Protein AF-A0A6I9XYG2-F1 (afdb_monomer_lite)

Foldseek 3Di:
DAAFPQFAAEEEEEEELAQVQDPVLLVLVLVLVLVLLVNFQFALRGYFYFYWYDAPATGGLAARPPDRGSVVVNVSSVPDDRPHHHAAQLNSLQPCLVSLDVVRSHCVVVVHQAEYEYEDADEHPDQNQVSLVVCLQSRYQYAYEYEDDYDLVSSCSNRVDSVSYHYHPHSVCVNVVSVVVSVCSRPVDVPQPFQLQEEEEEAEAPQDDLPDPVNVVVLVVCLVPVLVVLVCVLVDPRDNHDDRDLFSYWYWAWDDAPPPDTPDIDPTGRRDVVNVVVSSVSNSVDHHHPDPVVVVVRVVSQPVDPRGPHYHYDYHYDDDPDDD

Sequence (324 aa):
MSFCDAKEADLVFLIDGSNSISEENFSTMKTVMKKVVDSFIIAKDKVRVGVAQYSTTFQEEFYLNKCFNNSAIKKEIDKIVQLKARTFTGTGLKFVR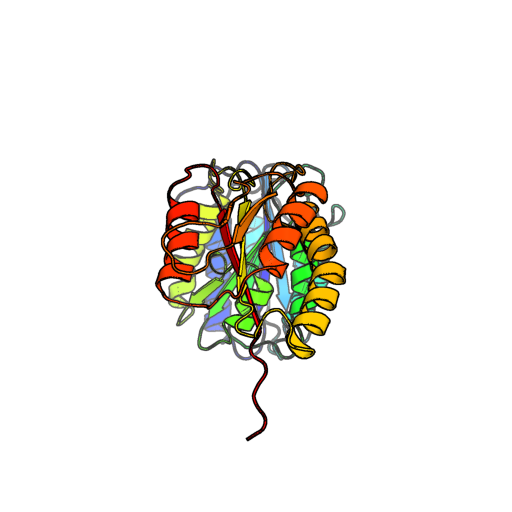SFFQPANGGRQYDRVMQYLIVITDGQSDDKVENAAIVLRENGIHIFVIGIGTLNYNELQKIAGFSNRVHELKDFQQLSHNMRKIVQEICNPGDKPYPDCEIDISIGVDISEPVRSPSAISLKQIIQAFLPRILQQMSIVNNISCTAVTPDDIRFRYQVYTGSSSTLFDSGFESYNDEIFQKFWAVQTTVETHLTVDFLLSFWDRLISEDSANVKVIILLLFYVAGMT

pLDDT: mean 86.81, std 13.58, range [36.47, 98.94]

Structure (mmCIF, N/CA/C/O backbone):
data_AF-A0A6I9XYG2-F1
#
_entry.id   AF-A0A6I9XYG2-F1
#
loop_
_atom_site.group_PDB
_atom_site.id
_atom_site.type_symbol
_atom_site.label_atom_id
_atom_site.label_alt_id
_atom_site.label_comp_id
_atom_site.label_asym_id
_atom_site.label_entity_id
_atom_site.label_seq_id
_atom_site.pdbx_PDB_ins_code
_atom_site.Cartn_x
_atom_site.Cartn_y
_atom_site.Cartn_z
_atom_site.occupancy
_atom_site.B_iso_or_equiv
_atom_site.auth_seq_id
_atom_site.auth_comp_id
_atom_site.auth_asym_id
_atom_site.auth_atom_id
_atom_site.pdbx_PDB_model_num
ATOM 1 N N . MET A 1 1 ? -11.347 18.083 11.703 1.00 53.81 1 MET A N 1
ATOM 2 C CA . MET A 1 1 ? -11.319 17.408 10.389 1.00 53.81 1 MET A CA 1
ATOM 3 C C . MET A 1 1 ? -12.503 17.932 9.601 1.00 53.81 1 MET A C 1
ATOM 5 O O . MET A 1 1 ? -13.525 18.184 10.225 1.00 53.81 1 MET A O 1
ATOM 9 N N . SER A 1 2 ? -12.349 18.198 8.304 1.00 54.19 2 SER A N 1
ATOM 10 C CA . SER A 1 2 ? -13.488 18.490 7.425 1.00 54.19 2 SER A CA 1
ATOM 11 C C . SER A 1 2 ? -14.281 17.203 7.192 1.00 54.19 2 SER A C 1
ATOM 13 O O . SER A 1 2 ? -13.689 16.125 7.168 1.00 54.19 2 SER A O 1
ATOM 15 N N . PHE A 1 3 ? -15.599 17.319 7.072 1.00 63.19 3 PHE A N 1
ATOM 16 C CA . PHE A 1 3 ? -16.508 16.193 6.868 1.00 63.19 3 PHE A CA 1
ATOM 17 C C . PHE A 1 3 ? -16.350 15.598 5.461 1.00 63.19 3 PHE A C 1
ATOM 19 O O . PHE A 1 3 ? -16.096 16.333 4.508 1.00 63.19 3 PHE A O 1
ATOM 26 N N . CYS A 1 4 ? -16.450 14.274 5.358 1.00 68.56 4 CYS A N 1
ATOM 27 C CA . CYS A 1 4 ? -16.308 13.514 4.124 1.00 68.56 4 CYS A CA 1
ATOM 28 C C . CYS A 1 4 ? -17.665 13.240 3.468 1.00 68.56 4 CYS A C 1
ATOM 30 O O . CYS A 1 4 ? -18.503 12.581 4.082 1.00 68.56 4 CYS A O 1
ATOM 32 N N . ASP A 1 5 ? -17.841 13.633 2.205 1.00 61.91 5 ASP A N 1
ATOM 33 C CA . ASP A 1 5 ? -19.053 13.326 1.426 1.00 61.91 5 ASP A CA 1
ATOM 34 C C . ASP A 1 5 ? -18.973 11.981 0.673 1.00 61.91 5 ASP A C 1
ATOM 36 O O . ASP A 1 5 ? -19.838 11.684 -0.157 1.00 61.91 5 ASP A O 1
ATOM 40 N N . ALA A 1 6 ? -17.961 11.143 0.954 1.00 61.91 6 ALA A N 1
ATOM 41 C CA . ALA A 1 6 ? -17.862 9.804 0.370 1.00 61.91 6 ALA A CA 1
ATOM 42 C C . ALA A 1 6 ? -19.168 9.035 0.600 1.00 61.91 6 ALA A C 1
ATOM 44 O O . ALA A 1 6 ? -19.557 8.757 1.738 1.00 61.91 6 ALA A O 1
ATOM 45 N N . LYS A 1 7 ? -19.847 8.690 -0.499 1.00 75.19 7 LYS A N 1
ATOM 46 C CA . LYS A 1 7 ? -21.152 8.030 -0.436 1.00 75.19 7 LYS A CA 1
ATOM 47 C C . LYS A 1 7 ? -21.025 6.620 0.127 1.00 75.19 7 LYS A C 1
ATOM 49 O O . LYS A 1 7 ? -21.834 6.259 0.974 1.00 75.19 7 LYS A O 1
ATOM 54 N N . GLU A 1 8 ? -20.019 5.861 -0.309 1.00 89.12 8 GLU A N 1
ATOM 55 C CA . GLU A 1 8 ? -19.773 4.472 0.088 1.00 89.12 8 GLU A CA 1
ATOM 56 C C . GLU A 1 8 ? -18.275 4.150 0.021 1.00 89.12 8 GLU A C 1
ATOM 58 O O . GLU A 1 8 ? -17.606 4.505 -0.946 1.00 89.12 8 GLU A O 1
ATOM 63 N N . ALA A 1 9 ? -17.751 3.465 1.038 1.00 93.38 9 ALA A N 1
ATOM 64 C CA . ALA A 1 9 ? -16.394 2.917 1.048 1.00 93.38 9 ALA A CA 1
ATOM 65 C C . ALA A 1 9 ? -16.288 1.798 2.091 1.00 93.38 9 ALA A C 1
ATOM 67 O O . ALA A 1 9 ? -16.972 1.842 3.119 1.00 93.38 9 ALA A O 1
ATOM 68 N N . ASP A 1 10 ? -15.408 0.830 1.864 1.00 96.88 10 ASP A N 1
ATOM 69 C CA . ASP A 1 10 ? -15.001 -0.138 2.882 1.00 96.88 10 ASP A CA 1
ATOM 70 C C . ASP A 1 10 ? -13.573 0.180 3.322 1.00 96.88 10 ASP A C 1
ATOM 72 O O . ASP A 1 10 ? -12.637 0.084 2.532 1.00 96.88 10 ASP A O 1
ATOM 76 N N . LEU A 1 11 ? -13.410 0.597 4.577 1.00 97.81 11 LEU A N 1
ATOM 77 C CA . LEU A 1 11 ? -12.141 1.053 5.135 1.00 97.81 11 LEU A CA 1
ATOM 78 C C . LEU A 1 11 ? -11.656 0.090 6.217 1.00 97.81 11 LEU A C 1
ATOM 80 O O . LEU A 1 11 ? -12.286 -0.050 7.263 1.00 97.81 11 LEU A O 1
ATOM 84 N N . VAL A 1 12 ? -10.508 -0.543 6.007 1.00 98.88 12 VAL A N 1
ATOM 85 C CA . VAL A 1 12 ? -9.897 -1.435 6.996 1.00 98.88 12 VAL A CA 1
ATOM 86 C C . VAL A 1 12 ? -8.592 -0.836 7.499 1.00 98.88 12 VAL A C 1
ATOM 88 O O . VAL A 1 12 ? -7.731 -0.460 6.706 1.00 98.88 12 VAL A O 1
ATOM 91 N N . PHE A 1 13 ? -8.425 -0.773 8.819 1.00 98.88 13 PHE A N 1
ATOM 92 C CA . PHE A 1 13 ? -7.127 -0.512 9.437 1.00 98.88 13 PHE A CA 1
ATOM 93 C C . PHE A 1 13 ? -6.423 -1.833 9.730 1.00 98.88 13 PHE A C 1
ATOM 95 O O . PHE A 1 13 ? -7.007 -2.718 10.354 1.00 98.88 13 PHE A O 1
ATOM 102 N N . LEU A 1 14 ? -5.163 -1.938 9.317 1.00 98.81 14 LEU A N 1
ATOM 103 C CA . LEU A 1 14 ? -4.237 -2.970 9.761 1.00 98.81 14 LEU A CA 1
ATOM 104 C C . LEU A 1 14 ? -3.136 -2.290 10.574 1.00 98.81 14 LEU A C 1
ATOM 106 O O . LEU A 1 14 ? -2.271 -1.616 10.014 1.00 98.81 14 LEU A O 1
ATOM 110 N N . ILE A 1 15 ? -3.202 -2.429 11.893 1.00 98.62 15 ILE A N 1
ATOM 111 C CA . ILE A 1 15 ? -2.288 -1.739 12.807 1.00 98.62 15 ILE A CA 1
ATOM 112 C C . ILE A 1 15 ? -1.202 -2.675 13.332 1.00 98.62 15 ILE A C 1
ATOM 114 O O . ILE A 1 15 ? -1.478 -3.811 13.720 1.00 98.62 15 ILE A O 1
ATOM 118 N N . ASP A 1 16 ? 0.028 -2.183 13.375 1.00 97.88 16 ASP A N 1
ATOM 119 C CA . ASP A 1 16 ? 1.126 -2.849 14.059 1.00 97.88 16 ASP A CA 1
ATOM 120 C C . ASP A 1 16 ? 0.901 -2.779 15.581 1.00 97.88 16 ASP A C 1
ATOM 122 O O . ASP A 1 16 ? 0.744 -1.711 16.175 1.00 97.88 16 ASP A O 1
ATOM 126 N N . GLY A 1 17 ? 0.807 -3.948 16.205 1.00 97.56 17 GLY A N 1
ATOM 127 C CA . GLY A 1 17 ? 0.660 -4.151 17.642 1.00 97.56 17 GLY A CA 1
ATOM 128 C C . GLY A 1 17 ? 1.919 -4.727 18.286 1.00 97.56 17 GLY A C 1
ATOM 129 O O . GLY A 1 17 ? 1.831 -5.281 19.381 1.00 97.56 17 GLY A O 1
ATOM 130 N N . SER A 1 18 ? 3.068 -4.667 17.612 1.00 97.06 18 SER A N 1
ATOM 131 C CA . SER A 1 18 ? 4.358 -5.161 18.097 1.00 97.06 18 SER A CA 1
ATOM 132 C C . SER A 1 18 ? 4.879 -4.393 19.319 1.00 97.06 18 SER A C 1
ATOM 134 O O . SER A 1 18 ? 4.319 -3.387 19.755 1.00 97.06 18 SER A O 1
ATOM 136 N N . ASN A 1 19 ? 5.946 -4.917 19.924 1.00 95.75 19 ASN A N 1
ATOM 137 C CA . ASN A 1 19 ? 6.563 -4.366 21.129 1.00 95.75 19 ASN A CA 1
ATOM 138 C C . ASN A 1 19 ? 7.461 -3.138 20.869 1.00 95.75 19 ASN A C 1
ATOM 140 O O . ASN A 1 19 ? 7.878 -2.501 21.833 1.00 95.75 19 ASN A O 1
ATOM 144 N N . SER A 1 20 ? 7.792 -2.806 19.613 1.00 95.12 20 SER A N 1
ATOM 145 C CA . SER A 1 20 ? 8.542 -1.578 19.283 1.00 95.12 20 SER A CA 1
ATOM 146 C C . SER A 1 20 ? 7.723 -0.315 19.559 1.00 95.12 20 SER A C 1
ATOM 148 O O . SER A 1 20 ? 8.271 0.691 20.013 1.00 95.12 20 SER A O 1
ATOM 150 N N . ILE A 1 21 ? 6.402 -0.400 19.395 1.00 96.25 21 ILE A N 1
ATOM 151 C CA . ILE A 1 21 ? 5.473 0.695 19.665 1.00 96.25 21 ILE A CA 1
ATOM 152 C C . ILE A 1 21 ? 5.226 0.798 21.176 1.00 96.25 21 ILE A C 1
ATOM 154 O O . ILE A 1 21 ? 4.753 -0.142 21.816 1.00 96.25 21 ILE A O 1
ATOM 158 N N . SER A 1 22 ? 5.489 1.966 21.767 1.00 97.00 22 SER A N 1
ATOM 159 C CA . SER A 1 22 ? 5.150 2.225 23.172 1.00 97.00 22 SER A CA 1
ATOM 160 C C . SER A 1 22 ? 3.632 2.252 23.399 1.00 97.00 22 SER A C 1
ATOM 162 O O . SER A 1 22 ? 2.860 2.579 22.498 1.00 97.00 22 SER A O 1
ATOM 164 N N . GLU A 1 23 ? 3.181 1.994 24.630 1.00 97.19 23 GLU A N 1
ATOM 165 C CA . GLU A 1 23 ? 1.749 2.076 24.973 1.00 97.19 23 GLU A CA 1
ATOM 166 C C . GLU A 1 23 ? 1.147 3.460 24.669 1.00 97.19 23 GLU A C 1
ATOM 168 O O . GLU A 1 23 ? 0.004 3.569 24.220 1.00 97.19 23 GLU A O 1
ATOM 173 N N . GLU A 1 24 ? 1.927 4.528 24.866 1.00 97.94 24 GLU A N 1
ATOM 174 C CA . GLU A 1 24 ? 1.534 5.902 24.540 1.00 97.94 24 GLU A CA 1
ATOM 175 C C . GLU A 1 24 ? 1.338 6.095 23.029 1.00 97.94 24 GLU A C 1
ATOM 177 O O . GLU A 1 24 ? 0.335 6.671 22.591 1.00 97.94 24 GLU A O 1
ATOM 182 N N . ASN A 1 25 ? 2.253 5.568 22.214 1.00 97.81 25 ASN A N 1
ATOM 183 C CA . ASN A 1 25 ? 2.155 5.631 20.758 1.00 97.81 25 ASN A CA 1
ATOM 184 C C . ASN A 1 25 ? 0.990 4.778 20.237 1.00 97.81 25 ASN A C 1
ATOM 186 O O . ASN A 1 25 ? 0.236 5.227 19.370 1.00 97.81 25 ASN A O 1
ATOM 190 N N . PHE A 1 26 ? 0.757 3.601 20.824 1.00 98.19 26 PHE A N 1
ATOM 191 C CA . PHE A 1 26 ? -0.400 2.766 20.499 1.00 98.19 26 PHE A CA 1
ATOM 192 C C . PHE A 1 26 ? -1.720 3.468 20.864 1.00 98.19 26 PHE A C 1
ATOM 194 O O . PHE A 1 26 ? -2.671 3.491 20.078 1.00 98.19 26 PHE A O 1
ATOM 201 N N . SER A 1 27 ? -1.773 4.138 22.020 1.00 98.19 27 SER A N 1
ATOM 202 C CA . SER A 1 27 ? -2.908 4.984 22.421 1.00 98.19 27 SER A CA 1
ATOM 203 C C . SER A 1 27 ? -3.118 6.175 21.473 1.00 98.19 27 SER A C 1
ATOM 205 O O . SER A 1 27 ? -4.254 6.512 21.109 1.00 98.19 27 SER A O 1
ATOM 207 N N . THR A 1 28 ? -2.029 6.780 20.990 1.00 98.00 28 THR A N 1
ATOM 208 C CA . THR A 1 28 ? -2.066 7.833 19.966 1.00 98.00 28 THR A CA 1
ATOM 209 C C . THR A 1 28 ? -2.664 7.307 18.664 1.00 98.00 28 THR A C 1
ATOM 211 O O . THR A 1 28 ? -3.567 7.935 18.108 1.00 98.00 28 THR A O 1
ATOM 214 N N . MET A 1 29 ? -2.248 6.123 18.213 1.00 97.75 29 MET A N 1
ATOM 215 C CA . MET A 1 29 ? -2.805 5.462 17.032 1.00 97.75 29 MET A CA 1
ATOM 216 C C . MET A 1 29 ? -4.307 5.188 17.182 1.00 97.75 29 MET A C 1
ATOM 218 O O . MET A 1 29 ? -5.083 5.578 16.307 1.00 97.75 29 MET A O 1
ATOM 222 N N . LYS A 1 30 ? -4.753 4.636 18.322 1.00 98.56 30 LYS A N 1
ATOM 223 C CA . LYS A 1 30 ? -6.186 4.465 18.640 1.00 98.56 30 LYS A CA 1
ATOM 224 C C . LYS A 1 30 ? -6.942 5.789 18.558 1.00 98.56 30 LYS A C 1
ATOM 226 O O . LYS A 1 30 ? -7.999 5.877 17.935 1.00 98.56 30 LYS A O 1
ATOM 231 N N . THR A 1 31 ? -6.388 6.847 19.145 1.00 98.44 31 THR A N 1
ATOM 232 C CA . THR A 1 31 ? -6.985 8.188 19.117 1.00 98.44 31 THR A CA 1
ATOM 233 C C . THR A 1 31 ? -7.110 8.727 17.694 1.00 98.44 31 THR A C 1
ATOM 235 O O . THR A 1 31 ? -8.140 9.308 17.346 1.00 98.44 31 THR A O 1
ATOM 238 N N . VAL A 1 32 ? -6.098 8.523 16.850 1.00 97.75 32 VAL A N 1
ATOM 239 C CA . VAL A 1 32 ? -6.140 8.955 15.452 1.00 97.75 32 VAL A CA 1
ATOM 240 C C . VAL A 1 32 ? -7.144 8.136 14.636 1.00 97.75 32 VAL A C 1
ATOM 242 O O . VAL A 1 32 ? -7.920 8.745 13.902 1.00 97.75 32 VAL A O 1
ATOM 245 N N . MET A 1 33 ? -7.227 6.811 14.810 1.00 98.38 33 MET A N 1
ATOM 246 C CA . MET A 1 33 ? -8.261 5.994 14.152 1.00 98.38 33 MET A CA 1
ATOM 247 C C . MET A 1 33 ? -9.671 6.504 14.478 1.00 98.38 33 MET A C 1
ATOM 249 O O . MET A 1 33 ? -10.489 6.682 13.579 1.00 98.38 33 MET A O 1
ATOM 253 N N . LYS A 1 34 ? -9.947 6.845 15.746 1.00 98.25 34 LYS A N 1
ATOM 254 C CA . LYS A 1 34 ? -11.239 7.431 16.146 1.00 98.25 34 LYS A CA 1
ATOM 255 C C . LYS A 1 34 ? -11.521 8.775 15.458 1.00 98.25 34 LYS A C 1
ATOM 257 O O . LYS A 1 34 ? -12.654 9.025 15.063 1.00 98.25 34 LYS A O 1
ATOM 262 N N . LYS A 1 35 ? -10.502 9.621 15.263 1.00 96.56 35 LYS A N 1
ATOM 263 C CA . LYS A 1 35 ? -10.637 10.884 14.511 1.00 96.56 35 LYS A CA 1
ATOM 264 C C . LYS A 1 35 ? -10.920 10.650 13.022 1.00 96.56 35 LYS A C 1
ATOM 266 O O . LYS A 1 35 ? -11.677 11.407 12.419 1.00 96.56 35 LYS A O 1
ATOM 271 N N . VAL A 1 36 ? -10.333 9.607 12.432 1.00 95.56 36 VAL A N 1
ATOM 272 C CA . VAL A 1 36 ? -10.644 9.196 11.056 1.00 95.56 36 VAL A CA 1
ATOM 273 C C . VAL A 1 36 ? -12.096 8.726 10.960 1.00 95.56 36 VAL A C 1
ATOM 275 O O . VAL A 1 36 ? -12.824 9.213 10.105 1.00 95.56 36 VAL A O 1
ATOM 278 N N . VAL A 1 37 ? -12.550 7.881 11.889 1.00 96.12 37 VAL A N 1
ATOM 279 C CA . VAL A 1 37 ? -13.957 7.450 12.012 1.00 96.12 37 VAL A CA 1
ATOM 280 C C . VAL A 1 37 ? -14.906 8.651 12.094 1.00 96.12 37 VAL A C 1
ATOM 282 O O . VAL A 1 37 ? -15.912 8.677 11.396 1.00 96.12 37 VAL A O 1
ATOM 285 N N . ASP A 1 38 ? -14.567 9.683 12.873 1.00 95.19 38 ASP A N 1
ATOM 286 C CA . ASP A 1 38 ? -15.354 10.923 12.986 1.00 95.19 38 ASP A CA 1
ATOM 287 C C . ASP A 1 38 ? -15.417 11.755 11.690 1.00 95.19 38 ASP A C 1
ATOM 289 O O . ASP A 1 38 ? -16.219 12.682 11.599 1.00 95.19 38 ASP A O 1
ATOM 293 N N . SER A 1 39 ? -14.598 11.437 10.685 1.00 93.31 39 SER A N 1
ATOM 294 C CA . SER A 1 39 ? -14.621 12.123 9.389 1.00 93.31 39 SER A CA 1
ATOM 295 C C . SER A 1 39 ? -15.669 11.551 8.428 1.00 93.31 39 SER A C 1
ATOM 297 O O . SER A 1 39 ? -15.972 12.211 7.440 1.00 93.31 39 SER A O 1
ATOM 299 N N . PHE A 1 40 ? -16.240 10.371 8.707 1.00 92.62 40 PHE A N 1
ATOM 300 C CA . PHE A 1 40 ? -17.165 9.667 7.813 1.00 92.62 40 PHE A CA 1
ATOM 301 C C . PHE A 1 40 ? -18.571 9.502 8.406 1.00 92.62 40 PHE A C 1
ATOM 303 O O . PHE A 1 40 ? -18.744 9.349 9.621 1.00 92.62 40 PHE A O 1
ATOM 310 N N . ILE A 1 41 ? -19.574 9.431 7.522 1.00 92.38 41 ILE A N 1
ATOM 311 C CA . ILE A 1 41 ? -20.901 8.897 7.851 1.00 92.38 41 ILE A CA 1
ATOM 312 C C . ILE A 1 41 ? -20.833 7.373 7.793 1.00 92.38 41 ILE A C 1
ATOM 314 O O . ILE A 1 41 ? -20.732 6.788 6.712 1.00 92.38 41 ILE A O 1
ATOM 318 N N . ILE A 1 42 ? -20.918 6.722 8.951 1.00 95.00 42 ILE A N 1
ATOM 319 C CA . ILE A 1 42 ? -20.875 5.262 9.028 1.00 95.00 42 ILE A CA 1
ATOM 320 C C . ILE A 1 42 ? -22.285 4.699 9.138 1.00 95.00 42 ILE A C 1
ATOM 322 O O . ILE A 1 42 ? -23.022 5.035 10.064 1.00 95.00 42 ILE A O 1
ATOM 326 N N . ALA A 1 43 ? -22.634 3.833 8.188 1.00 94.94 43 ALA A N 1
ATOM 327 C CA . ALA A 1 43 ? -23.900 3.112 8.117 1.00 94.94 43 ALA A CA 1
ATOM 328 C C . ALA A 1 43 ? -23.748 1.866 7.229 1.00 94.94 43 ALA A C 1
ATOM 330 O O . ALA A 1 43 ? -22.729 1.673 6.562 1.00 94.94 43 ALA A O 1
ATOM 331 N N . LYS A 1 44 ? -24.776 1.010 7.193 1.00 94.06 44 LYS A N 1
ATOM 332 C CA . LYS A 1 44 ? -24.755 -0.235 6.408 1.00 94.06 44 LYS A CA 1
ATOM 333 C C . LYS A 1 44 ? -24.563 0.021 4.908 1.00 94.06 44 LYS A C 1
ATOM 335 O O . LYS A 1 44 ? -23.881 -0.759 4.255 1.00 94.06 44 LYS A O 1
ATOM 340 N N . ASP A 1 45 ? -25.125 1.095 4.383 1.00 91.44 45 ASP A N 1
ATOM 341 C CA . ASP A 1 45 ? -25.115 1.536 2.982 1.00 91.44 45 ASP A CA 1
ATOM 342 C C . ASP A 1 45 ? -24.224 2.775 2.761 1.00 91.44 45 ASP A C 1
ATOM 344 O O . ASP A 1 45 ? -24.400 3.505 1.795 1.00 91.44 45 ASP A O 1
ATOM 348 N N . LYS A 1 46 ? -23.294 3.057 3.687 1.00 93.31 46 LYS A N 1
ATOM 349 C CA . LYS A 1 46 ? -22.358 4.194 3.608 1.00 93.31 46 LYS A CA 1
ATOM 350 C C . LYS A 1 46 ? -20.924 3.717 3.771 1.00 93.31 46 LYS A C 1
ATOM 352 O O . LYS A 1 46 ? -20.548 2.728 3.143 1.00 93.31 46 LYS A O 1
ATOM 357 N N . VAL A 1 47 ? -20.109 4.381 4.587 1.00 95.38 47 VAL A N 1
ATOM 358 C CA . VAL A 1 47 ? -18.768 3.901 4.927 1.00 95.38 47 VAL A CA 1
ATOM 359 C C . VAL A 1 47 ? -18.871 2.784 5.966 1.00 95.38 47 VAL A C 1
ATOM 361 O O . VAL A 1 47 ? -19.575 2.931 6.967 1.00 95.38 47 VAL A O 1
ATOM 364 N N . ARG A 1 48 ? -18.167 1.672 5.745 1.00 98.06 48 ARG A N 1
ATOM 365 C CA . ARG A 1 48 ? -17.973 0.597 6.732 1.00 98.06 48 ARG A CA 1
ATOM 366 C C . ARG A 1 48 ? -16.522 0.596 7.186 1.00 98.06 48 ARG A C 1
ATOM 368 O O . ARG A 1 48 ? -15.631 0.842 6.376 1.00 98.06 48 ARG A O 1
ATOM 375 N N . VAL A 1 49 ? -16.289 0.324 8.470 1.00 98.56 49 VAL A N 1
ATOM 376 C CA . VAL A 1 49 ? -14.939 0.302 9.048 1.00 98.56 49 VAL A CA 1
ATOM 377 C C . VAL A 1 49 ? -14.677 -1.031 9.730 1.00 98.56 49 VAL A C 1
ATOM 379 O O . VAL A 1 49 ? -15.513 -1.502 10.498 1.00 98.56 49 VAL A O 1
ATOM 382 N N . GLY A 1 50 ? -13.516 -1.615 9.452 1.00 98.75 50 GLY A N 1
ATOM 383 C CA . GLY A 1 50 ? -12.986 -2.786 10.141 1.00 98.75 50 GLY A CA 1
ATOM 384 C C . GLY A 1 50 ? -11.600 -2.492 10.705 1.00 98.75 50 GLY A C 1
ATOM 385 O O . GLY A 1 50 ? -10.886 -1.624 10.197 1.00 98.75 50 GLY A O 1
ATOM 386 N N . VAL A 1 51 ? -11.215 -3.203 11.760 1.00 98.94 51 VAL A N 1
ATOM 387 C CA . VAL A 1 51 ? -9.875 -3.093 12.345 1.00 98.94 51 VAL A CA 1
ATOM 388 C C . VAL A 1 51 ? -9.309 -4.485 12.594 1.00 98.94 51 VAL A C 1
ATOM 390 O O . VAL A 1 51 ? -9.970 -5.356 13.160 1.00 98.94 51 VAL A O 1
ATOM 393 N N . ALA A 1 52 ? -8.068 -4.675 12.173 1.00 98.88 52 ALA A N 1
ATOM 394 C CA . ALA A 1 52 ? -7.224 -5.791 12.551 1.00 98.88 52 ALA A CA 1
ATOM 395 C C . ALA A 1 52 ? -5.907 -5.250 13.101 1.00 98.88 52 ALA A C 1
ATOM 397 O O . ALA A 1 52 ? -5.438 -4.191 12.674 1.00 98.88 52 ALA A O 1
ATOM 398 N N . GLN A 1 53 ? -5.282 -6.000 13.999 1.00 98.56 53 GLN A N 1
ATOM 399 C CA . GLN A 1 53 ? -3.898 -5.763 14.382 1.00 98.56 53 GLN A CA 1
ATOM 400 C C . GLN A 1 53 ? -3.027 -6.970 14.056 1.00 98.56 53 GLN A C 1
ATOM 402 O O . GLN A 1 53 ? -3.513 -8.094 13.903 1.00 98.56 53 GLN A O 1
ATOM 407 N N . TYR A 1 54 ? -1.723 -6.743 13.969 1.00 98.31 54 TYR A N 1
ATOM 408 C CA . TYR A 1 54 ? -0.751 -7.814 13.820 1.00 98.31 54 TYR A CA 1
ATOM 409 C C . TYR A 1 54 ? 0.470 -7.590 14.708 1.00 98.31 54 TYR A C 1
ATOM 411 O O . TYR A 1 54 ? 0.823 -6.470 15.053 1.00 98.31 54 TYR A O 1
ATOM 419 N N . SER A 1 55 ? 1.113 -8.683 15.085 1.00 96.81 55 SER A N 1
ATOM 420 C CA . SER A 1 55 ? 2.470 -8.704 15.621 1.00 96.81 55 SER A CA 1
ATOM 421 C C . SER A 1 55 ? 3.142 -9.975 15.096 1.00 96.81 55 SER A C 1
ATOM 423 O O . SER A 1 55 ? 3.227 -10.130 13.886 1.00 96.81 55 SER A O 1
ATOM 425 N N . THR A 1 56 ? 3.529 -10.931 15.946 1.00 96.06 56 THR A N 1
ATOM 426 C CA . THR A 1 56 ? 3.841 -12.310 15.527 1.00 96.06 56 THR A CA 1
ATOM 427 C C . THR A 1 56 ? 2.587 -13.048 15.038 1.00 96.06 56 THR A C 1
ATOM 429 O O . THR A 1 56 ? 2.677 -13.985 14.248 1.00 96.06 56 THR A O 1
ATOM 432 N N . THR A 1 57 ? 1.409 -12.641 15.515 1.00 94.50 57 THR A N 1
ATOM 433 C CA . THR A 1 57 ? 0.108 -13.204 15.138 1.00 94.50 57 THR A CA 1
ATOM 434 C C . THR A 1 57 ? -0.798 -12.129 14.551 1.00 94.50 57 THR A C 1
ATOM 436 O O . THR A 1 57 ? -0.637 -10.943 14.832 1.00 94.50 57 THR A O 1
ATOM 439 N N . PHE A 1 58 ? -1.764 -12.552 13.740 1.00 98.19 58 PHE A N 1
ATOM 440 C CA . PHE A 1 58 ? -2.870 -11.711 13.291 1.00 98.19 58 PHE A CA 1
ATOM 441 C C . PHE A 1 58 ? -4.018 -11.784 14.301 1.00 98.19 58 PHE A C 1
ATOM 443 O O . PHE A 1 58 ? -4.371 -12.880 14.740 1.00 98.19 58 PHE A O 1
ATOM 450 N N . GLN A 1 59 ? -4.622 -10.643 14.620 1.00 98.62 59 GLN A N 1
ATOM 451 C CA . GLN A 1 59 ? -5.832 -10.566 15.429 1.00 98.62 59 GLN A CA 1
ATOM 452 C C . GLN A 1 59 ? -6.875 -9.695 14.727 1.00 98.62 59 GLN A C 1
ATOM 454 O O . GLN A 1 59 ? -6.635 -8.533 14.398 1.00 98.62 59 GLN A O 1
ATOM 459 N N . GLU A 1 60 ? -8.049 -10.276 14.503 1.00 98.56 60 GLU A N 1
ATOM 460 C CA . GLU A 1 60 ? -9.237 -9.527 14.115 1.00 98.56 60 GLU A CA 1
ATOM 461 C C . GLU A 1 60 ? -9.803 -8.815 15.347 1.00 98.56 60 GLU A C 1
ATOM 463 O O . GLU A 1 60 ? -10.104 -9.467 16.343 1.00 98.56 60 GLU A O 1
ATOM 468 N N . GLU A 1 61 ? -9.956 -7.491 15.280 1.00 98.75 61 GLU A N 1
ATOM 469 C CA . GLU A 1 61 ? -10.632 -6.726 16.335 1.00 98.75 61 GLU A CA 1
ATOM 470 C C . GLU A 1 61 ? -12.128 -6.601 16.037 1.00 98.75 61 GLU A C 1
ATOM 472 O O . GLU A 1 61 ? -12.960 -6.789 16.925 1.00 98.75 61 GLU A O 1
ATOM 477 N N . PHE A 1 62 ? -12.474 -6.266 14.788 1.00 98.81 62 PHE A N 1
ATOM 478 C CA . PHE A 1 62 ? -13.842 -6.338 14.270 1.00 98.81 62 PHE A CA 1
ATOM 479 C C . PHE A 1 62 ? -13.899 -6.205 12.741 1.00 98.81 62 PHE A C 1
ATOM 481 O O . PHE A 1 62 ? -13.287 -5.308 12.157 1.00 98.81 62 PHE A O 1
ATOM 488 N N . TYR A 1 63 ? -14.717 -7.036 12.093 1.00 98.81 63 TYR A N 1
ATOM 489 C CA . TYR A 1 63 ? -15.022 -6.949 10.656 1.00 98.81 63 TYR A CA 1
ATOM 490 C C . TYR A 1 63 ? -15.908 -5.749 10.254 1.00 98.81 63 TYR A C 1
ATOM 492 O O . TYR A 1 63 ? -16.591 -5.137 11.080 1.00 98.81 63 TYR A O 1
ATOM 500 N N . LEU A 1 64 ? -15.974 -5.470 8.942 1.00 98.69 64 LEU A N 1
ATOM 501 C CA . LEU A 1 64 ? -16.739 -4.366 8.330 1.00 98.69 64 LEU A CA 1
ATOM 502 C C . LEU A 1 64 ? -18.249 -4.415 8.624 1.00 98.69 64 LEU A C 1
ATOM 504 O O . LEU A 1 64 ? -18.928 -3.390 8.573 1.00 98.69 64 LEU A O 1
ATOM 508 N N . ASN A 1 65 ? -18.798 -5.599 8.903 1.00 98.00 65 ASN A N 1
ATOM 509 C CA . ASN A 1 65 ? -20.219 -5.799 9.200 1.00 98.00 65 ASN A CA 1
ATOM 510 C C . ASN A 1 65 ? -20.554 -5.809 10.703 1.00 98.00 65 ASN A C 1
ATOM 512 O O . ASN A 1 65 ? -21.710 -6.051 11.059 1.00 98.00 65 ASN A O 1
ATOM 516 N N . LYS A 1 66 ? -19.584 -5.539 11.590 1.00 97.94 66 LYS A N 1
ATOM 517 C CA . LYS A 1 66 ? -19.797 -5.577 13.044 1.00 97.94 66 LYS A CA 1
ATOM 518 C C . LYS A 1 66 ? -20.529 -4.348 13.578 1.00 97.94 66 LYS A C 1
ATOM 520 O O . LYS A 1 66 ? -21.350 -4.470 14.487 1.00 97.94 66 LYS A O 1
ATOM 525 N N . CYS A 1 67 ? -20.199 -3.159 13.075 1.00 96.94 67 CYS A N 1
ATOM 526 C CA . CYS A 1 67 ? -20.675 -1.882 13.607 1.00 96.94 67 CYS A CA 1
ATOM 527 C C . CYS A 1 67 ? -21.040 -0.911 12.479 1.00 96.94 67 CYS A C 1
ATOM 529 O O . CYS A 1 67 ? -20.282 -0.732 11.534 1.00 96.94 67 CYS A O 1
ATOM 531 N N . PHE A 1 68 ? -22.182 -0.231 12.622 1.00 96.06 68 PHE A N 1
ATOM 532 C CA . PHE A 1 68 ? -22.733 0.684 11.609 1.00 96.06 68 PHE A CA 1
ATOM 533 C C . PHE A 1 68 ? -23.006 2.089 12.163 1.00 96.06 68 PHE A C 1
ATOM 535 O O . PHE A 1 68 ? -23.939 2.752 11.729 1.00 96.06 68 PHE A O 1
ATOM 542 N N . ASN A 1 69 ? -22.250 2.524 13.175 1.00 96.62 69 ASN A N 1
ATOM 543 C CA . ASN A 1 69 ? -22.240 3.915 13.630 1.00 96.62 69 ASN A CA 1
ATOM 544 C C . ASN A 1 69 ? -20.915 4.256 14.327 1.00 96.62 69 ASN A C 1
ATOM 546 O O . ASN A 1 69 ? -20.257 3.385 14.902 1.00 96.62 69 ASN A O 1
ATOM 550 N N . ASN A 1 70 ? -20.564 5.543 14.333 1.00 96.12 70 ASN A N 1
ATOM 551 C CA . ASN A 1 70 ? -19.289 6.041 14.852 1.00 96.12 70 ASN A CA 1
ATOM 552 C C . ASN A 1 70 ? -19.087 5.703 16.341 1.00 96.12 70 ASN A C 1
ATOM 554 O O . ASN A 1 70 ? -17.985 5.350 16.747 1.00 96.12 70 ASN A O 1
ATOM 558 N N . SER A 1 71 ? -20.135 5.785 17.171 1.00 98.06 71 SER A N 1
ATOM 559 C CA . SER A 1 71 ? -20.035 5.530 18.620 1.00 98.06 71 SER A CA 1
ATOM 560 C C . SER A 1 71 ? -19.658 4.077 18.926 1.00 98.06 71 SER A C 1
ATOM 562 O O . SER A 1 71 ? -18.766 3.830 19.737 1.00 98.06 71 SER A O 1
ATOM 564 N N . ALA A 1 72 ? -20.287 3.117 18.243 1.00 98.06 72 ALA A N 1
ATOM 565 C CA . ALA A 1 72 ? -19.986 1.697 18.392 1.00 98.06 72 ALA A CA 1
ATOM 566 C C . ALA A 1 72 ? -18.548 1.375 17.961 1.00 98.06 72 ALA A C 1
ATOM 568 O O . ALA A 1 72 ? -17.817 0.738 18.713 1.00 98.06 72 ALA A O 1
ATOM 569 N N . ILE A 1 73 ? -18.106 1.905 16.817 1.00 98.31 73 ILE A N 1
ATOM 570 C CA . ILE A 1 73 ? -16.741 1.683 16.315 1.00 98.31 73 ILE A CA 1
ATOM 571 C C . ILE A 1 73 ? -15.699 2.255 17.273 1.00 98.31 73 ILE A C 1
ATOM 573 O O . ILE A 1 73 ? -14.731 1.578 17.602 1.00 98.31 73 ILE A O 1
ATOM 577 N N . LYS A 1 74 ? -15.911 3.472 17.789 1.00 98.69 74 LYS A N 1
ATOM 578 C CA . LYS A 1 74 ? -14.995 4.070 18.770 1.00 98.69 74 LYS A CA 1
ATOM 579 C C . LYS A 1 74 ? -14.899 3.243 20.055 1.00 98.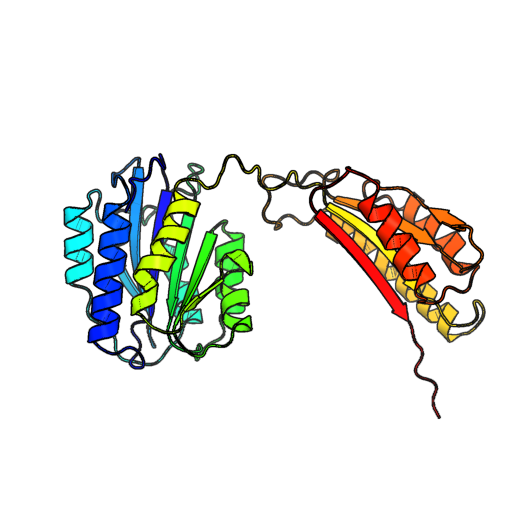69 74 LYS A C 1
ATOM 581 O O . LYS A 1 74 ? -13.800 3.101 20.580 1.00 98.69 74 LYS A O 1
ATOM 586 N N . LYS A 1 75 ? -16.010 2.656 20.518 1.00 98.62 75 LYS A N 1
ATOM 587 C CA . LYS A 1 75 ? -16.010 1.743 21.672 1.00 98.62 75 LYS A CA 1
ATOM 588 C C . LYS A 1 75 ? -15.233 0.459 21.403 1.00 98.62 75 LYS A C 1
ATOM 590 O O . LYS A 1 75 ? -14.532 0.013 22.302 1.00 98.62 75 LYS A O 1
ATOM 595 N N . GLU A 1 76 ? -15.350 -0.134 20.215 1.00 98.69 76 GLU A N 1
ATOM 596 C CA . GLU A 1 76 ? -14.537 -1.308 19.869 1.00 98.69 76 GLU A CA 1
ATOM 597 C C . GLU A 1 76 ? -13.053 -0.940 19.758 1.00 98.69 76 GLU A C 1
ATOM 599 O O . GLU A 1 76 ? -12.223 -1.622 20.349 1.00 98.69 76 GLU A O 1
ATOM 604 N N . ILE A 1 77 ? -12.715 0.203 19.143 1.00 98.81 77 ILE A N 1
ATOM 605 C CA . ILE A 1 77 ? -11.334 0.711 19.116 1.00 98.81 77 ILE A CA 1
ATOM 606 C C . ILE A 1 77 ? -10.781 0.868 20.537 1.00 98.81 77 ILE A C 1
ATOM 608 O O . ILE A 1 77 ? -9.658 0.452 20.805 1.00 98.81 77 ILE A O 1
ATOM 612 N N . ASP A 1 78 ? -11.551 1.431 21.470 1.00 98.62 78 ASP A N 1
ATOM 613 C CA . ASP A 1 78 ? -11.104 1.632 22.852 1.00 98.62 78 ASP A CA 1
ATOM 614 C C . ASP A 1 78 ? -10.770 0.321 23.581 1.00 98.62 78 ASP A C 1
ATOM 616 O O . ASP A 1 78 ? -9.875 0.329 24.429 1.00 98.62 78 ASP A O 1
ATOM 620 N N . LYS A 1 79 ? -11.387 -0.806 23.205 1.00 98.44 79 LYS A N 1
ATOM 621 C CA . LYS A 1 79 ? -11.114 -2.130 23.790 1.00 98.44 79 LYS A CA 1
ATOM 622 C C . LYS A 1 79 ? -9.862 -2.813 23.244 1.00 98.44 79 LYS A C 1
ATOM 624 O O . LYS A 1 79 ? -9.391 -3.745 23.886 1.00 98.44 79 LYS A O 1
ATOM 629 N N . ILE A 1 80 ? -9.322 -2.367 22.107 1.00 98.69 80 ILE A N 1
ATOM 630 C CA . ILE A 1 80 ? -8.152 -2.999 21.479 1.00 98.69 80 ILE A CA 1
ATOM 631 C C . ILE A 1 80 ? -6.969 -2.978 22.454 1.00 98.69 80 ILE A C 1
ATOM 633 O O . ILE A 1 80 ? -6.567 -1.901 22.921 1.00 98.69 80 ILE A O 1
ATOM 637 N N . VAL A 1 81 ? -6.408 -4.159 22.721 1.00 98.38 81 VAL A N 1
ATOM 638 C CA . VAL A 1 81 ? -5.219 -4.374 23.557 1.00 98.38 81 VAL A CA 1
ATOM 639 C C . VAL A 1 81 ? -4.038 -4.713 22.654 1.00 98.38 81 VAL A C 1
ATOM 641 O O . VAL A 1 81 ? -4.138 -5.613 21.830 1.00 98.38 81 VAL A O 1
ATOM 644 N N . GLN A 1 82 ? -2.923 -4.004 22.813 1.00 98.31 82 GLN A N 1
ATOM 645 C CA . GLN A 1 82 ? -1.702 -4.221 22.034 1.00 98.31 82 GLN A CA 1
ATOM 646 C C . GLN A 1 82 ? -1.104 -5.617 22.285 1.00 98.31 82 GLN A C 1
ATOM 648 O O . GLN A 1 82 ? -0.989 -6.036 23.438 1.00 98.31 82 GLN A O 1
ATOM 653 N N . LEU A 1 83 ? -0.677 -6.308 21.221 1.00 97.38 83 LEU A N 1
ATOM 654 C CA . LEU A 1 83 ? -0.136 -7.675 21.296 1.00 97.38 83 LEU A CA 1
ATOM 655 C C . LEU A 1 83 ? 1.273 -7.777 21.911 1.00 97.38 83 LEU A C 1
ATOM 657 O O . LEU A 1 83 ? 1.577 -8.767 22.571 1.00 97.38 83 LEU A O 1
ATOM 661 N N . LYS A 1 84 ? 2.130 -6.771 21.698 1.00 95.12 84 LYS A N 1
ATOM 662 C CA . LYS A 1 84 ? 3.504 -6.662 22.226 1.00 95.12 84 LYS A CA 1
ATOM 663 C C . LYS A 1 84 ? 4.427 -7.843 21.893 1.00 95.12 84 LYS A C 1
ATOM 665 O O . LYS A 1 84 ? 5.143 -8.352 22.755 1.00 95.12 84 LYS A O 1
ATOM 670 N N . ALA A 1 85 ? 4.457 -8.249 20.626 1.00 95.56 85 ALA A N 1
ATOM 671 C CA . ALA A 1 85 ? 5.400 -9.253 20.124 1.00 95.56 85 ALA A CA 1
ATOM 672 C C . ALA A 1 85 ? 6.271 -8.698 18.978 1.00 95.56 85 ALA A C 1
ATOM 674 O O . ALA A 1 85 ? 6.622 -7.519 18.989 1.00 95.56 85 ALA A O 1
ATOM 675 N N . ARG A 1 86 ? 6.664 -9.544 18.021 1.00 95.81 86 ARG A N 1
ATOM 676 C CA . ARG A 1 86 ? 7.470 -9.161 16.846 1.00 95.81 86 ARG A CA 1
ATOM 677 C C . ARG A 1 86 ? 6.610 -8.538 15.737 1.00 95.81 86 ARG A C 1
ATOM 679 O O . ARG A 1 86 ? 5.400 -8.452 15.906 1.00 95.81 86 ARG A O 1
ATOM 686 N N . THR A 1 87 ? 7.201 -8.141 14.611 1.00 95.56 87 THR A N 1
ATOM 687 C CA . THR A 1 87 ? 6.503 -7.398 13.541 1.00 95.56 87 THR A CA 1
ATOM 688 C C . THR A 1 87 ? 6.378 -8.252 12.276 1.00 95.56 87 THR A C 1
ATOM 690 O O . THR A 1 87 ? 7.249 -8.214 11.417 1.00 95.56 87 THR A O 1
ATOM 693 N N . PHE A 1 88 ? 5.325 -9.070 12.146 1.00 97.44 88 PHE A N 1
ATOM 694 C CA . PHE A 1 88 ? 5.117 -9.943 10.974 1.00 97.44 88 PHE A CA 1
ATOM 695 C C . PHE A 1 88 ? 4.086 -9.314 10.025 1.00 97.44 88 PHE A C 1
ATOM 697 O O . PHE A 1 88 ? 2.920 -9.724 9.956 1.00 97.44 88 PHE A O 1
ATOM 704 N N . THR A 1 89 ? 4.506 -8.270 9.310 1.00 97.62 89 THR A N 1
ATOM 705 C CA . THR A 1 89 ? 3.638 -7.481 8.425 1.00 97.62 89 THR A CA 1
ATOM 706 C C . THR A 1 89 ? 3.076 -8.319 7.280 1.00 97.62 89 THR A C 1
ATOM 708 O O . THR A 1 89 ? 1.906 -8.172 6.922 1.00 97.62 89 THR A O 1
ATOM 711 N N . GLY A 1 90 ? 3.855 -9.253 6.729 1.00 97.62 90 GLY A N 1
ATOM 712 C CA . GLY A 1 90 ? 3.406 -10.163 5.675 1.00 97.62 90 GLY A CA 1
ATOM 713 C C . GLY A 1 90 ? 2.248 -11.051 6.131 1.00 97.62 90 GLY A C 1
ATOM 714 O O . GLY A 1 90 ? 1.256 -11.217 5.416 1.00 97.62 90 GLY A O 1
ATOM 715 N N . THR A 1 91 ? 2.331 -11.558 7.360 1.00 97.56 91 THR A N 1
ATOM 716 C CA . THR A 1 91 ? 1.258 -12.304 8.025 1.00 97.56 91 THR A CA 1
ATOM 717 C C . THR A 1 91 ? 0.016 -11.433 8.216 1.00 97.56 91 THR A C 1
ATOM 719 O O . THR A 1 91 ? -1.085 -11.865 7.864 1.00 97.56 91 THR A O 1
ATOM 722 N N . GLY A 1 92 ? 0.179 -10.191 8.682 1.00 98.31 92 GLY A N 1
ATOM 723 C CA . GLY A 1 92 ? -0.914 -9.220 8.788 1.00 98.31 92 GLY A CA 1
ATOM 724 C C . GLY A 1 92 ? -1.648 -9.004 7.459 1.00 98.31 92 GLY A C 1
ATOM 725 O O . GLY A 1 92 ? -2.867 -9.168 7.374 1.00 98.31 92 GLY A O 1
ATOM 726 N N . LEU A 1 93 ? -0.892 -8.728 6.393 1.00 98.62 93 LEU A N 1
ATOM 727 C CA . LEU A 1 93 ? -1.409 -8.521 5.036 1.00 98.62 93 LEU A CA 1
ATOM 728 C C . LEU A 1 93 ? -2.120 -9.765 4.484 1.00 98.62 93 LEU A C 1
ATOM 730 O O . LEU A 1 93 ? -3.166 -9.666 3.842 1.00 98.62 93 LEU A O 1
ATOM 734 N N . LYS A 1 94 ? -1.590 -10.960 4.755 1.00 98.25 94 LYS A N 1
ATOM 735 C CA . LYS A 1 94 ? -2.191 -12.214 4.290 1.00 98.25 94 LYS A CA 1
ATOM 736 C C . LYS A 1 94 ? -3.597 -12.414 4.858 1.00 98.25 94 LYS A C 1
ATOM 738 O O . LYS A 1 94 ? -4.501 -12.809 4.121 1.00 98.25 94 LYS A O 1
ATOM 743 N N . PHE A 1 95 ? -3.780 -12.170 6.154 1.00 98.38 95 PHE A N 1
ATOM 744 C CA . PHE A 1 95 ? -5.039 -12.466 6.841 1.00 98.38 95 PHE A CA 1
ATOM 745 C C . PHE A 1 95 ? -6.062 -11.327 6.769 1.00 98.38 95 PHE A C 1
ATOM 747 O O . PHE A 1 95 ? -7.263 -11.612 6.696 1.00 98.38 95 PHE A O 1
ATOM 754 N N . VAL A 1 96 ? -5.624 -10.063 6.665 1.00 98.75 96 VAL A N 1
ATOM 755 C CA . VAL A 1 96 ? -6.545 -8.922 6.503 1.00 98.75 96 VAL A CA 1
ATOM 756 C C . VAL A 1 96 ? -7.367 -9.012 5.214 1.00 98.75 96 VAL A C 1
ATOM 758 O O . VAL A 1 96 ? -8.472 -8.482 5.156 1.00 98.75 96 VAL A O 1
ATOM 761 N N . ARG A 1 97 ? -6.906 -9.772 4.206 1.00 97.56 97 ARG A N 1
ATOM 762 C CA . ARG A 1 97 ? -7.677 -10.087 2.989 1.00 97.56 97 ARG A CA 1
ATOM 763 C C . ARG A 1 97 ? -9.100 -10.569 3.296 1.00 97.56 97 ARG A C 1
ATOM 765 O O . ARG A 1 97 ? -10.022 -10.260 2.548 1.00 97.56 97 ARG A O 1
ATOM 772 N N . SER A 1 98 ? -9.286 -11.317 4.386 1.00 98.25 98 SER A N 1
ATOM 773 C CA . SER A 1 98 ? -10.599 -11.833 4.792 1.00 98.25 98 SER A CA 1
ATOM 774 C C . SER A 1 98 ? -11.619 -10.729 5.092 1.00 98.25 98 SER A C 1
ATOM 776 O O . SER A 1 98 ? -12.810 -10.950 4.887 1.00 98.25 98 SER A O 1
ATOM 778 N N . PHE A 1 99 ? -11.188 -9.535 5.509 1.00 98.69 99 PHE A N 1
ATOM 779 C CA . PHE A 1 99 ? -12.087 -8.429 5.852 1.00 98.69 99 PHE A CA 1
ATOM 780 C C . PHE A 1 99 ? -12.881 -7.941 4.643 1.00 98.69 99 PHE A C 1
ATOM 782 O O . PHE A 1 99 ? -14.042 -7.579 4.784 1.00 98.69 99 PHE A O 1
ATOM 789 N N . PHE A 1 100 ? -12.280 -7.998 3.456 1.00 97.88 100 PHE A N 1
ATOM 790 C CA . PHE A 1 100 ? -12.876 -7.529 2.206 1.00 97.88 100 PHE A CA 1
ATOM 791 C C . PHE A 1 100 ? -13.791 -8.572 1.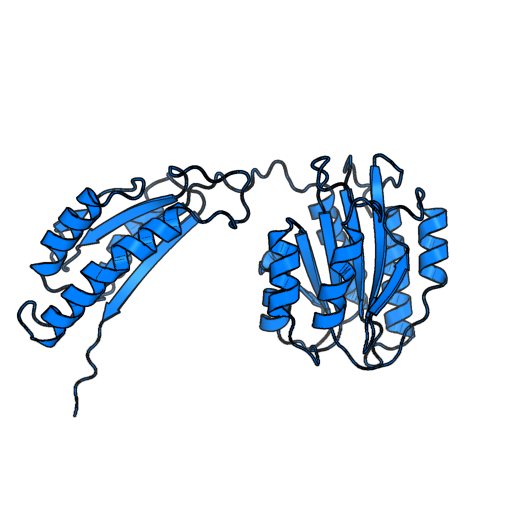542 1.00 97.88 100 PHE A C 1
ATOM 793 O O . PHE A 1 100 ? -14.332 -8.341 0.464 1.00 97.88 100 PHE A O 1
ATOM 800 N N . GLN A 1 101 ? -13.997 -9.734 2.171 1.00 96.12 101 GLN A N 1
ATOM 801 C CA . GLN A 1 101 ? -14.933 -10.740 1.671 1.00 96.12 101 GLN A CA 1
ATOM 802 C C . GLN A 1 101 ? -16.387 -10.368 2.012 1.00 96.12 101 GLN A C 1
ATOM 804 O O . GLN A 1 101 ? -16.642 -9.850 3.104 1.00 96.12 101 GLN A O 1
ATOM 809 N N . PRO A 1 102 ? -17.373 -10.721 1.161 1.00 94.94 102 PRO A N 1
ATOM 810 C CA . PRO A 1 102 ? -18.789 -10.444 1.428 1.00 94.94 102 PRO A CA 1
ATOM 811 C C . PRO A 1 102 ? -19.296 -10.982 2.767 1.00 94.94 102 PRO A C 1
ATOM 813 O O . PRO A 1 102 ? -20.053 -10.304 3.461 1.00 94.94 102 PRO A O 1
ATOM 816 N N . ALA A 1 103 ? -18.821 -12.164 3.178 1.00 97.69 103 ALA A N 1
ATOM 817 C CA . ALA A 1 103 ? -19.162 -12.771 4.466 1.00 97.69 103 ALA A CA 1
ATOM 818 C C . ALA A 1 103 ? -18.789 -11.883 5.670 1.00 97.69 103 ALA A C 1
ATOM 820 O O . ALA A 1 103 ? -19.472 -11.909 6.692 1.00 97.69 103 ALA A O 1
ATOM 821 N N . ASN A 1 104 ? -17.757 -11.050 5.518 1.00 98.50 104 ASN A N 1
ATOM 822 C CA . ASN A 1 104 ? -17.244 -10.141 6.542 1.00 98.50 104 ASN A CA 1
ATOM 823 C C . ASN A 1 104 ? -17.632 -8.675 6.286 1.00 98.50 104 ASN A C 1
ATOM 825 O O . ASN A 1 104 ? -17.196 -7.777 7.004 1.00 98.50 104 ASN A O 1
ATOM 829 N N . GLY A 1 105 ? -18.504 -8.424 5.304 1.00 97.31 105 GLY A N 1
ATOM 830 C CA . GLY A 1 105 ? -19.051 -7.102 5.012 1.00 97.31 105 GLY A CA 1
ATOM 831 C C . GLY A 1 105 ? -18.355 -6.329 3.896 1.00 97.31 105 GLY A C 1
ATOM 832 O O . GLY A 1 105 ? -18.745 -5.181 3.683 1.00 97.31 105 GLY A O 1
ATOM 833 N N . GLY A 1 106 ? -17.393 -6.921 3.185 1.00 96.88 106 GLY A N 1
ATOM 834 C CA . GLY A 1 106 ? -16.810 -6.312 1.988 1.00 96.88 106 GLY A CA 1
ATOM 835 C C . GLY A 1 106 ? -17.806 -6.246 0.827 1.00 96.88 106 GLY A C 1
ATOM 836 O O . GLY A 1 106 ? -18.593 -7.169 0.612 1.00 96.88 106 GLY A O 1
ATOM 837 N N . ARG A 1 107 ? -17.782 -5.140 0.086 1.00 95.00 107 ARG A N 1
ATOM 838 C CA . ARG A 1 107 ? -18.731 -4.798 -0.990 1.00 95.00 107 ARG A CA 1
ATOM 839 C C . ARG A 1 107 ? -18.055 -4.590 -2.341 1.00 95.00 107 ARG A C 1
ATOM 841 O O . ARG A 1 107 ? -18.561 -3.871 -3.199 1.00 95.00 107 ARG A O 1
ATOM 848 N N . GLN A 1 108 ? -16.924 -5.253 -2.567 1.00 87.06 108 GLN A N 1
ATOM 849 C CA . GLN A 1 108 ? -16.213 -5.170 -3.843 1.00 87.06 108 GLN A CA 1
ATOM 850 C C . GLN A 1 108 ? -17.112 -5.531 -5.044 1.00 87.06 108 GLN A C 1
ATOM 852 O O . GLN A 1 108 ? -17.075 -4.851 -6.066 1.00 87.06 108 GLN A O 1
ATOM 857 N N . TYR A 1 109 ? -17.960 -6.561 -4.919 1.00 81.81 109 TYR A N 1
ATOM 858 C CA . TYR A 1 109 ? -18.888 -6.972 -5.985 1.00 81.81 109 TYR A CA 1
ATOM 859 C C . TYR A 1 109 ? -20.027 -5.970 -6.234 1.00 81.81 109 TYR A C 1
ATOM 861 O O . TYR A 1 109 ? -20.591 -5.958 -7.326 1.00 81.81 109 TYR A O 1
ATOM 869 N N . ASP A 1 110 ? -20.302 -5.088 -5.270 1.00 82.31 110 ASP A N 1
ATOM 870 C CA . ASP A 1 110 ? -21.240 -3.968 -5.406 1.00 82.31 110 ASP A CA 1
ATOM 871 C C . ASP A 1 110 ? -20.546 -2.711 -5.969 1.00 82.31 110 ASP A C 1
ATOM 873 O O . ASP A 1 110 ? -21.130 -1.631 -5.991 1.00 82.31 110 ASP A O 1
ATOM 877 N N . ARG A 1 111 ? -19.290 -2.841 -6.432 1.00 80.56 111 ARG A N 1
ATOM 878 C CA . ARG A 1 111 ? -18.437 -1.754 -6.948 1.00 80.56 111 ARG A CA 1
ATOM 879 C C . ARG A 1 111 ? -18.107 -0.669 -5.916 1.00 80.56 111 ARG A C 1
ATOM 881 O O . ARG A 1 111 ? -17.752 0.447 -6.288 1.00 80.56 111 ARG A O 1
ATOM 888 N N . VAL A 1 112 ? -18.173 -0.998 -4.626 1.00 85.31 112 VAL A N 1
ATOM 889 C CA . VAL A 1 112 ? -17.715 -0.109 -3.551 1.00 85.31 112 VAL A CA 1
ATOM 890 C C . VAL A 1 112 ? -16.195 -0.201 -3.428 1.00 85.31 112 VAL A C 1
ATOM 892 O O . VAL A 1 112 ? -15.635 -1.298 -3.367 1.00 85.31 112 VAL A O 1
ATOM 895 N N . MET A 1 113 ? -15.523 0.948 -3.344 1.00 88.38 113 MET A N 1
ATOM 896 C CA . MET A 1 113 ? -14.066 1.013 -3.198 1.00 88.38 113 MET A CA 1
ATOM 897 C C . MET A 1 113 ? -13.597 0.404 -1.870 1.00 88.38 113 MET A C 1
ATOM 899 O O . MET A 1 113 ? -14.180 0.659 -0.812 1.00 88.38 113 MET A O 1
ATOM 903 N N . GLN A 1 114 ? -12.530 -0.395 -1.941 1.00 93.75 114 GLN A N 1
ATOM 904 C CA . GLN A 1 114 ? -11.936 -1.104 -0.807 1.00 93.75 114 GLN A CA 1
ATOM 905 C C . GLN A 1 114 ? -10.592 -0.456 -0.447 1.00 93.75 114 GLN A C 1
ATOM 907 O O . GLN A 1 114 ? -9.669 -0.442 -1.263 1.00 93.75 114 GLN A O 1
ATOM 912 N N . TYR A 1 115 ? -10.460 0.055 0.775 1.00 96.81 115 TYR A N 1
ATOM 913 C CA . TYR A 1 115 ? -9.259 0.731 1.263 1.00 96.81 115 TYR A CA 1
ATOM 914 C C . TYR A 1 115 ? -8.651 -0.012 2.449 1.00 96.81 115 TYR A C 1
ATOM 916 O O . TYR A 1 115 ? -9.340 -0.357 3.409 1.00 96.81 115 TYR A O 1
ATOM 924 N N . LEU A 1 116 ? -7.335 -0.197 2.407 1.00 98.62 116 LEU A N 1
ATOM 925 C CA . LEU A 1 116 ? -6.531 -0.707 3.507 1.00 98.62 116 LEU A CA 1
ATOM 926 C C . LEU A 1 116 ? -5.564 0.384 3.968 1.00 98.62 116 LEU A C 1
ATOM 928 O O . LEU A 1 116 ? -4.764 0.871 3.175 1.00 98.62 116 LEU A O 1
ATOM 932 N N . ILE A 1 117 ? -5.606 0.742 5.247 1.00 98.56 117 ILE A N 1
ATOM 933 C CA . ILE A 1 117 ? -4.625 1.627 5.879 1.00 98.56 117 ILE A CA 1
ATOM 934 C C . ILE A 1 117 ? -3.727 0.775 6.773 1.00 98.56 117 ILE A C 1
ATOM 936 O O . ILE A 1 117 ? -4.174 0.274 7.804 1.00 98.56 117 ILE A O 1
ATOM 940 N N . VAL A 1 118 ? -2.464 0.622 6.381 1.00 98.56 118 VAL A N 1
ATOM 941 C CA . VAL A 1 118 ? -1.432 -0.079 7.152 1.00 98.5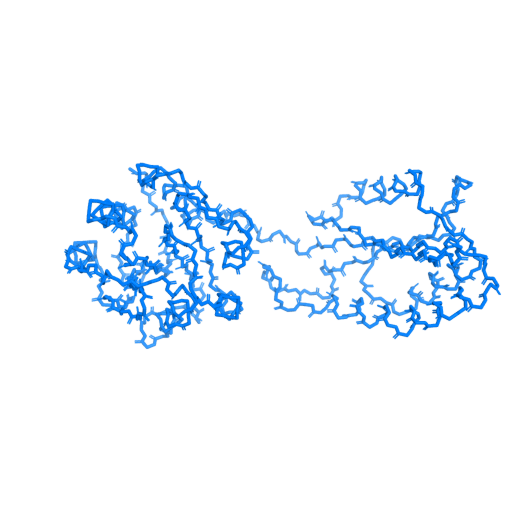6 118 VAL A CA 1
ATOM 942 C C . VAL A 1 118 ? -0.642 0.942 7.964 1.00 98.56 118 VAL A C 1
ATOM 944 O O . VAL A 1 118 ? -0.126 1.898 7.390 1.00 98.56 118 VAL A O 1
ATOM 947 N N . ILE A 1 119 ? -0.530 0.754 9.278 1.00 98.19 119 ILE A N 1
ATOM 948 C CA . ILE A 1 119 ? 0.268 1.620 10.164 1.00 98.19 119 ILE A CA 1
ATOM 949 C C . ILE A 1 119 ? 1.338 0.762 10.838 1.00 98.19 119 ILE A C 1
ATOM 951 O O . ILE A 1 119 ? 0.981 -0.177 11.543 1.00 98.19 119 ILE A O 1
ATOM 955 N N . THR A 1 120 ? 2.617 1.089 10.635 1.00 96.50 120 THR A N 1
ATOM 956 C CA . THR A 1 120 ? 3.769 0.327 11.155 1.00 96.50 120 THR A CA 1
ATOM 957 C C . THR A 1 120 ? 4.896 1.251 11.622 1.00 96.50 120 THR A C 1
ATOM 959 O O . THR A 1 120 ? 5.080 2.329 11.049 1.00 96.50 120 THR A O 1
ATOM 962 N N . ASP A 1 121 ? 5.656 0.843 12.644 1.00 90.75 121 ASP A N 1
ATOM 963 C CA . ASP A 1 121 ? 6.872 1.544 13.104 1.00 90.75 121 ASP A CA 1
ATOM 964 C C . ASP A 1 121 ? 8.163 0.720 12.955 1.00 90.75 121 ASP A C 1
ATOM 966 O O . ASP A 1 121 ? 9.258 1.220 13.223 1.00 90.75 121 ASP A O 1
ATOM 970 N N . GLY A 1 122 ? 8.041 -0.527 12.489 1.00 79.94 122 GLY A N 1
ATOM 971 C CA . GLY A 1 122 ? 9.152 -1.455 12.315 1.00 79.94 122 GLY A CA 1
ATOM 972 C C . GLY A 1 122 ? 9.255 -2.040 10.909 1.00 79.94 122 GLY A C 1
ATOM 973 O O . GLY A 1 122 ? 8.298 -2.040 10.127 1.00 79.94 122 GLY A O 1
ATOM 974 N N . GLN A 1 123 ? 10.448 -2.555 10.605 1.00 90.31 123 GLN A N 1
ATOM 975 C CA . GLN A 1 123 ? 10.674 -3.435 9.463 1.00 90.31 123 GLN A CA 1
ATOM 976 C C . GLN A 1 123 ? 10.040 -4.805 9.735 1.00 90.31 123 GLN A C 1
ATOM 978 O O . GLN A 1 123 ? 10.110 -5.316 10.853 1.00 90.31 123 GLN A O 1
ATOM 983 N N . SER A 1 124 ? 9.448 -5.404 8.706 1.00 93.38 124 SER A N 1
ATOM 984 C CA . SER A 1 124 ? 8.843 -6.727 8.793 1.00 93.38 124 SER A CA 1
ATOM 985 C C . SER A 1 124 ? 9.878 -7.835 9.035 1.00 93.38 124 SER A C 1
ATOM 987 O O . SER A 1 124 ? 10.923 -7.893 8.386 1.00 93.38 124 SER A O 1
ATOM 989 N N . ASP A 1 125 ? 9.549 -8.773 9.923 1.00 95.50 125 ASP A N 1
ATOM 990 C CA . ASP A 1 125 ? 10.303 -10.008 10.179 1.00 95.50 125 ASP A CA 1
ATOM 991 C C . ASP A 1 125 ? 9.964 -11.135 9.178 1.00 95.50 125 ASP A C 1
ATOM 993 O O . ASP A 1 125 ? 10.633 -12.172 9.143 1.00 95.50 125 ASP A O 1
ATOM 997 N N . ASP A 1 126 ? 8.925 -10.953 8.357 1.00 96.81 126 ASP A N 1
ATOM 998 C CA . ASP A 1 126 ? 8.510 -11.861 7.287 1.00 96.81 126 ASP A CA 1
ATOM 999 C C . ASP A 1 126 ? 8.311 -11.138 5.941 1.00 96.81 126 ASP A C 1
ATOM 1001 O O . ASP A 1 126 ? 8.242 -9.910 5.860 1.00 96.81 126 ASP A O 1
ATOM 1005 N N . LYS A 1 127 ? 8.249 -11.910 4.847 1.00 94.50 127 LYS A N 1
ATOM 1006 C CA . LYS A 1 127 ? 8.114 -11.365 3.486 1.00 94.50 127 LYS A CA 1
ATOM 1007 C C . LYS A 1 127 ? 6.729 -10.767 3.261 1.00 94.50 127 LYS A C 1
ATOM 1009 O O . LYS A 1 127 ? 5.719 -11.440 3.469 1.00 94.50 127 LYS A O 1
ATOM 1014 N N . VAL A 1 128 ? 6.691 -9.550 2.727 1.00 94.62 128 VAL A N 1
ATOM 1015 C CA . VAL A 1 128 ? 5.454 -8.777 2.537 1.00 94.62 128 VAL A CA 1
ATOM 1016 C C . VAL A 1 128 ? 4.918 -8.836 1.105 1.00 94.62 128 VAL A C 1
ATOM 1018 O O . VAL A 1 128 ? 3.723 -8.649 0.882 1.00 94.62 128 VAL A O 1
ATOM 1021 N N . GLU A 1 129 ? 5.781 -9.124 0.126 1.00 88.69 129 GLU A N 1
ATOM 1022 C CA . GLU A 1 129 ? 5.525 -8.885 -1.297 1.00 88.69 129 GLU A CA 1
ATOM 1023 C C . GLU A 1 129 ? 4.318 -9.659 -1.823 1.00 88.69 129 GLU A C 1
ATOM 1025 O O . GLU A 1 129 ? 3.389 -9.061 -2.358 1.00 88.69 129 GLU A O 1
ATOM 1030 N N . ASN A 1 130 ? 4.300 -10.982 -1.637 1.00 89.25 130 ASN A N 1
ATOM 1031 C CA . ASN A 1 130 ? 3.241 -11.827 -2.192 1.00 89.25 130 ASN A CA 1
ATOM 1032 C C . ASN A 1 130 ? 1.873 -11.497 -1.584 1.00 89.25 130 ASN A C 1
ATOM 1034 O O . ASN A 1 130 ? 0.877 -11.443 -2.299 1.00 89.25 130 ASN A O 1
ATOM 1038 N N . ALA A 1 131 ? 1.817 -11.260 -0.270 1.00 93.88 131 ALA A N 1
ATOM 1039 C CA . ALA A 1 131 ? 0.571 -10.908 0.403 1.00 93.88 131 ALA A CA 1
ATOM 1040 C C . ALA A 1 131 ? 0.043 -9.548 -0.080 1.00 93.88 131 ALA A C 1
ATOM 1042 O O . ALA A 1 131 ? -1.146 -9.415 -0.366 1.00 93.88 131 ALA A O 1
ATOM 1043 N N . ALA A 1 132 ? 0.933 -8.565 -0.237 1.00 91.38 132 ALA A N 1
ATOM 1044 C CA . ALA A 1 132 ? 0.573 -7.247 -0.737 1.00 91.38 132 ALA A CA 1
ATOM 1045 C C . ALA A 1 132 ? 0.121 -7.268 -2.207 1.00 91.38 132 ALA A C 1
ATOM 1047 O O . ALA A 1 132 ? -0.868 -6.621 -2.545 1.00 91.38 132 ALA A O 1
ATOM 1048 N N . ILE A 1 133 ? 0.801 -8.036 -3.071 1.00 83.75 133 ILE A N 1
ATOM 1049 C CA . ILE A 1 133 ? 0.413 -8.226 -4.479 1.00 83.75 133 ILE A CA 1
ATOM 1050 C C . ILE A 1 133 ? -1.007 -8.784 -4.562 1.00 83.75 133 ILE A C 1
ATOM 1052 O O . ILE A 1 133 ? -1.846 -8.187 -5.227 1.00 83.75 133 ILE A O 1
ATOM 1056 N N . VAL A 1 134 ? -1.304 -9.850 -3.813 1.00 84.12 134 VAL A N 1
ATOM 1057 C CA . VAL A 1 134 ? -2.637 -10.470 -3.812 1.00 84.12 134 VAL A CA 1
ATOM 1058 C C . VAL A 1 134 ? -3.720 -9.489 -3.358 1.00 84.12 134 VAL A C 1
ATOM 1060 O O . VAL A 1 134 ? -4.824 -9.503 -3.897 1.00 84.12 134 VAL A O 1
ATOM 1063 N N . LEU A 1 135 ? -3.456 -8.635 -2.366 1.00 91.44 135 LEU A N 1
ATOM 1064 C CA . LEU A 1 135 ? -4.423 -7.614 -1.949 1.00 91.44 135 LEU A CA 1
ATOM 1065 C C . LEU A 1 135 ? -4.690 -6.602 -3.075 1.00 91.44 135 LEU A C 1
ATOM 1067 O O . LEU A 1 135 ? -5.850 -6.337 -3.388 1.00 91.44 135 LEU A O 1
ATOM 1071 N N . ARG A 1 136 ? -3.635 -6.085 -3.716 1.00 87.81 136 ARG A N 1
ATOM 1072 C CA . ARG A 1 136 ? -3.762 -5.113 -4.815 1.00 87.81 136 ARG A CA 1
ATOM 1073 C C . ARG A 1 136 ? -4.442 -5.702 -6.050 1.00 87.81 136 ARG A C 1
ATOM 1075 O O . ARG A 1 136 ? -5.302 -5.046 -6.621 1.00 87.81 136 ARG A O 1
ATOM 1082 N N . GLU A 1 137 ? -4.121 -6.944 -6.409 1.00 82.00 137 GLU A N 1
ATOM 1083 C CA . GLU A 1 137 ? -4.782 -7.698 -7.487 1.00 82.00 137 GLU A CA 1
ATOM 1084 C C . GLU A 1 137 ? -6.278 -7.901 -7.231 1.00 82.00 137 GLU A C 1
ATOM 1086 O O . GLU A 1 137 ? -7.073 -7.942 -8.164 1.00 82.00 137 GLU A O 1
ATOM 1091 N N . ASN A 1 138 ? -6.691 -7.968 -5.962 1.00 80.00 138 ASN A N 1
ATOM 1092 C CA . ASN A 1 138 ? -8.104 -7.979 -5.587 1.00 80.00 138 ASN A CA 1
ATOM 1093 C C . ASN A 1 138 ? -8.710 -6.563 -5.524 1.00 80.00 138 ASN A C 1
ATOM 1095 O O . ASN A 1 138 ? -9.752 -6.387 -4.904 1.00 80.00 138 ASN A O 1
ATOM 1099 N N . GLY A 1 139 ? -8.092 -5.546 -6.129 1.00 80.25 139 GLY A N 1
ATOM 1100 C CA . GLY A 1 139 ? -8.637 -4.187 -6.199 1.00 80.25 139 GLY A CA 1
ATOM 1101 C C . GLY A 1 139 ? -8.630 -3.422 -4.871 1.00 80.25 139 GLY A C 1
ATOM 1102 O O . GLY A 1 139 ? -9.385 -2.465 -4.717 1.00 80.25 139 GLY A O 1
ATOM 1103 N N . ILE A 1 140 ? -7.809 -3.831 -3.896 1.00 89.75 140 ILE A N 1
ATOM 1104 C CA . ILE A 1 140 ? -7.696 -3.139 -2.606 1.00 89.75 140 ILE A CA 1
ATOM 1105 C C . ILE A 1 140 ? -6.651 -2.026 -2.708 1.00 89.75 140 ILE A C 1
ATOM 1107 O O . ILE A 1 140 ? -5.488 -2.254 -3.048 1.00 89.75 140 ILE A O 1
ATOM 1111 N N . HIS A 1 141 ? -7.059 -0.809 -2.359 1.00 90.25 141 HIS A N 1
ATOM 1112 C CA . HIS A 1 141 ? -6.208 0.372 -2.334 1.00 90.25 141 HIS A CA 1
ATOM 1113 C C . HIS A 1 141 ? -5.473 0.458 -0.996 1.00 90.25 141 HIS A C 1
ATOM 1115 O O . HIS A 1 141 ? -6.087 0.712 0.038 1.00 90.25 141 HIS A O 1
ATOM 1121 N N . ILE A 1 142 ? -4.156 0.249 -1.014 1.00 95.19 142 ILE A N 1
ATOM 1122 C CA . ILE A 1 142 ? -3.344 0.191 0.205 1.00 95.19 142 ILE A CA 1
ATOM 1123 C C . ILE A 1 142 ? -2.608 1.516 0.419 1.00 95.19 142 ILE A C 1
ATOM 1125 O O . ILE A 1 142 ? -1.753 1.883 -0.386 1.00 95.19 142 ILE A O 1
ATOM 1129 N N . PHE A 1 143 ? -2.917 2.199 1.519 1.00 96.62 143 PHE A N 1
ATOM 1130 C CA . PHE A 1 143 ? -2.119 3.286 2.082 1.00 96.62 143 PHE A CA 1
ATOM 1131 C C . PHE A 1 143 ? -1.205 2.725 3.163 1.00 96.62 143 PHE A C 1
ATOM 1133 O O . PHE A 1 143 ? -1.662 1.996 4.044 1.00 96.62 143 PHE A O 1
ATOM 1140 N N . VAL A 1 144 ? 0.076 3.076 3.119 1.00 96.81 144 VAL A N 1
ATOM 1141 C CA . VAL A 1 144 ? 1.068 2.611 4.091 1.00 96.81 144 VAL A CA 1
ATOM 1142 C C . VAL A 1 144 ? 1.636 3.808 4.824 1.00 96.81 144 VAL A C 1
ATOM 1144 O O . VAL A 1 144 ? 2.214 4.701 4.208 1.00 96.81 144 VAL A O 1
ATOM 1147 N N . ILE A 1 145 ? 1.486 3.820 6.143 1.00 97.75 145 ILE A N 1
ATOM 1148 C CA . ILE A 1 145 ? 2.101 4.804 7.024 1.00 97.75 145 ILE A CA 1
ATOM 1149 C C . ILE A 1 145 ? 3.227 4.128 7.780 1.00 97.75 145 ILE A C 1
ATOM 1151 O O . ILE A 1 145 ? 2.987 3.295 8.654 1.00 97.75 145 ILE A O 1
ATOM 1155 N N . GLY A 1 146 ? 4.447 4.511 7.426 1.00 96.69 146 GLY A N 1
ATOM 1156 C CA . GLY A 1 146 ? 5.648 4.113 8.134 1.00 96.69 146 GLY A CA 1
ATOM 1157 C C . GLY A 1 146 ? 6.071 5.205 9.106 1.00 96.69 146 GLY A C 1
ATOM 1158 O O . GLY A 1 146 ? 6.171 6.364 8.710 1.00 96.69 146 GLY A O 1
ATOM 1159 N N . ILE A 1 147 ? 6.315 4.863 10.367 1.00 96.38 147 ILE A N 1
ATOM 1160 C CA . ILE A 1 147 ? 6.723 5.810 11.408 1.00 96.38 147 ILE A CA 1
ATOM 1161 C C . ILE A 1 147 ? 8.135 5.470 11.894 1.00 96.38 147 ILE A C 1
ATOM 1163 O O . ILE A 1 147 ? 8.398 4.345 12.291 1.00 96.38 147 ILE A O 1
ATOM 1167 N N . GLY A 1 148 ? 9.039 6.446 11.900 1.00 91.56 148 GLY A N 1
ATOM 1168 C CA . GLY A 1 148 ? 10.431 6.265 12.307 1.00 91.56 148 GLY A CA 1
ATOM 1169 C C . GLY A 1 148 ? 11.351 5.912 11.136 1.00 91.56 148 GLY A C 1
ATOM 1170 O O . GLY A 1 148 ? 11.161 6.376 10.013 1.00 91.56 148 GLY A O 1
ATOM 1171 N N . THR A 1 149 ? 12.405 5.143 11.409 1.00 81.12 149 THR A N 1
ATOM 1172 C CA . THR A 1 149 ? 13.394 4.744 10.397 1.00 81.12 149 THR A CA 1
ATOM 1173 C C . THR A 1 149 ? 13.026 3.384 9.826 1.00 81.12 149 THR A C 1
ATOM 1175 O O . THR A 1 149 ? 13.157 2.368 10.503 1.00 81.12 149 THR A O 1
ATOM 1178 N N . LEU A 1 150 ? 12.579 3.372 8.571 1.00 83.06 150 LEU A N 1
ATOM 1179 C CA . LEU A 1 150 ? 12.033 2.192 7.908 1.00 83.06 150 LEU A CA 1
ATOM 1180 C C . LEU A 1 150 ? 12.656 1.971 6.535 1.00 83.06 150 LEU A C 1
ATOM 1182 O O . LEU A 1 150 ? 13.239 2.868 5.928 1.00 83.06 150 LEU A O 1
ATOM 1186 N N . ASN A 1 151 ? 12.505 0.751 6.028 1.00 86.44 151 ASN A N 1
ATOM 1187 C CA . ASN A 1 151 ? 12.885 0.424 4.667 1.00 86.44 151 ASN A CA 1
ATOM 1188 C C . ASN A 1 151 ? 11.796 0.904 3.694 1.00 86.44 151 ASN A C 1
ATOM 1190 O O . ASN A 1 151 ? 10.804 0.206 3.484 1.00 86.44 151 ASN A O 1
ATOM 1194 N N . TYR A 1 152 ? 11.997 2.069 3.070 1.00 86.62 152 TYR A N 1
ATOM 1195 C CA . TYR A 1 152 ? 11.055 2.626 2.090 1.00 86.62 152 TYR A CA 1
ATOM 1196 C C . TYR A 1 152 ? 10.666 1.628 0.990 1.00 86.62 152 TYR A C 1
ATOM 1198 O O . TYR A 1 152 ? 9.501 1.554 0.607 1.00 86.62 152 TYR A O 1
ATOM 1206 N N . ASN A 1 153 ? 11.611 0.811 0.510 1.00 85.50 153 ASN A N 1
ATOM 1207 C CA . ASN A 1 153 ? 11.340 -0.190 -0.524 1.00 85.50 153 ASN A CA 1
ATOM 1208 C C . ASN A 1 153 ? 10.336 -1.247 -0.033 1.00 85.50 153 ASN A C 1
ATOM 1210 O O . ASN A 1 153 ? 9.452 -1.657 -0.778 1.00 85.50 153 ASN A O 1
ATOM 1214 N N . GLU A 1 154 ? 10.417 -1.663 1.234 1.00 88.94 154 GLU A N 1
ATOM 1215 C CA . GLU A 1 154 ? 9.423 -2.562 1.832 1.00 88.94 154 GLU A CA 1
ATOM 1216 C C . GLU A 1 154 ? 8.036 -1.907 1.879 1.00 88.94 154 GLU A C 1
ATOM 1218 O O . GLU A 1 154 ? 7.060 -2.504 1.426 1.00 88.94 154 GLU A O 1
ATOM 1223 N N . LEU A 1 155 ? 7.949 -0.649 2.323 1.00 91.38 155 LEU A N 1
ATOM 1224 C CA . LEU A 1 155 ? 6.682 0.092 2.363 1.00 91.38 155 LEU A CA 1
ATOM 1225 C C . LEU A 1 155 ? 6.085 0.278 0.961 1.00 91.38 155 LEU A C 1
ATOM 1227 O O . LEU A 1 155 ? 4.888 0.076 0.758 1.00 91.38 155 LEU A O 1
ATOM 1231 N N . GLN A 1 156 ? 6.921 0.599 -0.027 1.00 87.38 156 GLN A N 1
ATOM 1232 C CA . GLN A 1 156 ? 6.516 0.739 -1.422 1.00 87.38 156 GLN A CA 1
ATOM 1233 C C . GLN A 1 156 ? 6.036 -0.591 -2.008 1.00 87.38 156 GLN A C 1
ATOM 1235 O O . GLN A 1 156 ? 5.020 -0.621 -2.700 1.00 87.38 156 GLN A O 1
ATOM 1240 N N . LYS A 1 157 ? 6.695 -1.710 -1.684 1.00 85.69 157 LYS A N 1
ATOM 1241 C CA . LYS A 1 157 ? 6.235 -3.055 -2.060 1.00 85.69 157 LYS A CA 1
ATOM 1242 C C . LYS A 1 157 ? 4.879 -3.405 -1.458 1.00 85.69 157 LYS A C 1
ATOM 1244 O O . LYS A 1 157 ? 4.148 -4.182 -2.074 1.00 85.69 157 LYS A O 1
ATOM 1249 N N . ILE A 1 158 ? 4.524 -2.847 -0.298 1.00 90.75 158 ILE A N 1
ATOM 1250 C CA . ILE A 1 158 ? 3.200 -3.005 0.320 1.00 90.75 158 ILE A CA 1
ATOM 1251 C C . ILE A 1 158 ? 2.163 -2.095 -0.354 1.00 90.75 158 ILE A C 1
ATOM 1253 O O . ILE A 1 158 ? 1.086 -2.560 -0.721 1.00 90.75 158 ILE A O 1
ATOM 1257 N N . ALA A 1 159 ? 2.483 -0.821 -0.575 1.00 85.69 159 ALA A N 1
ATOM 1258 C CA . ALA A 1 159 ? 1.554 0.150 -1.158 1.00 85.69 159 ALA A CA 1
ATOM 1259 C C . ALA A 1 159 ? 1.304 -0.070 -2.664 1.00 85.69 159 ALA A C 1
ATOM 1261 O O . ALA A 1 159 ? 0.219 0.207 -3.174 1.00 85.69 159 ALA A O 1
ATOM 1262 N N . GLY A 1 160 ? 2.313 -0.553 -3.393 1.00 80.56 160 GLY A N 1
ATOM 1263 C CA . GLY A 1 160 ? 2.343 -0.652 -4.856 1.00 80.56 160 GLY A CA 1
ATOM 1264 C C . GLY A 1 160 ? 2.686 0.665 -5.562 1.00 80.56 160 GLY A C 1
ATOM 1265 O O . GLY A 1 160 ? 3.294 0.636 -6.626 1.00 80.56 160 GLY A O 1
ATOM 1266 N N . PHE A 1 161 ? 2.364 1.809 -4.950 1.00 76.00 161 PHE A N 1
ATOM 1267 C CA . PHE A 1 161 ? 2.628 3.143 -5.491 1.00 76.00 161 PHE A CA 1
ATOM 1268 C C . PHE A 1 161 ? 3.312 4.035 -4.462 1.00 76.00 161 PHE A C 1
ATOM 1270 O O . PHE A 1 161 ? 2.931 4.051 -3.292 1.00 76.00 161 PHE A O 1
ATOM 1277 N N . SER A 1 162 ? 4.296 4.819 -4.906 1.00 77.75 162 SER A N 1
ATOM 1278 C CA . SER A 1 162 ? 5.060 5.731 -4.045 1.00 77.75 162 SER A CA 1
ATOM 1279 C C . SER A 1 162 ? 4.197 6.826 -3.415 1.00 77.75 162 SER A C 1
ATOM 1281 O O . SER A 1 162 ? 4.447 7.209 -2.278 1.00 77.75 162 SER A O 1
ATOM 1283 N N . ASN A 1 163 ? 3.153 7.295 -4.107 1.00 81.25 163 ASN A N 1
ATOM 1284 C CA . ASN A 1 163 ? 2.241 8.327 -3.601 1.00 81.25 163 ASN A CA 1
ATOM 1285 C C . ASN A 1 163 ? 1.297 7.840 -2.487 1.00 81.25 163 ASN A C 1
ATOM 1287 O O . ASN A 1 163 ? 0.653 8.670 -1.855 1.00 81.25 163 ASN A O 1
ATOM 1291 N N . ARG A 1 164 ? 1.222 6.524 -2.238 1.00 86.81 164 ARG A N 1
ATOM 1292 C CA . ARG A 1 164 ? 0.454 5.919 -1.134 1.00 86.81 164 ARG A CA 1
ATOM 1293 C C . ARG A 1 164 ? 1.331 5.512 0.054 1.00 86.81 164 ARG A C 1
ATOM 1295 O O . ARG A 1 164 ? 0.836 4.904 1.004 1.00 86.81 164 ARG A O 1
ATOM 1302 N N . VAL A 1 165 ? 2.627 5.827 0.002 1.00 90.62 165 VAL A N 1
ATOM 1303 C CA . VAL A 1 165 ? 3.568 5.646 1.112 1.00 90.62 165 VAL A CA 1
ATOM 1304 C C . VAL A 1 165 ? 3.729 6.976 1.842 1.00 90.62 165 VAL A C 1
ATOM 1306 O O . VAL A 1 165 ? 4.092 7.987 1.247 1.00 90.62 165 VAL A O 1
ATOM 1309 N N . HIS A 1 166 ? 3.481 6.968 3.148 1.00 93.31 166 HIS A N 1
ATOM 1310 C CA . HIS A 1 166 ? 3.588 8.131 4.020 1.00 93.31 166 HIS A CA 1
ATOM 1311 C C . HIS A 1 166 ? 4.611 7.851 5.120 1.00 93.31 166 HIS A C 1
ATOM 1313 O O . HIS A 1 166 ? 4.298 7.198 6.115 1.00 93.31 166 HIS A O 1
ATOM 1319 N N . GLU A 1 167 ? 5.828 8.358 4.952 1.00 94.31 167 GLU A N 1
ATOM 1320 C CA . GLU A 1 167 ? 6.872 8.278 5.975 1.00 94.31 167 GLU A CA 1
ATOM 1321 C C . GLU A 1 167 ? 6.723 9.418 6.984 1.00 94.31 167 GLU A C 1
ATOM 1323 O O . GLU A 1 167 ? 6.664 10.598 6.626 1.00 94.31 167 GLU A O 1
ATOM 1328 N N . LEU A 1 168 ? 6.648 9.061 8.262 1.00 95.44 168 LEU A N 1
ATOM 1329 C CA . LEU A 1 168 ? 6.543 9.975 9.390 1.00 95.44 168 LEU A CA 1
ATOM 1330 C C . LEU A 1 168 ? 7.770 9.820 10.273 1.00 95.44 168 LEU A C 1
ATOM 1332 O O . LEU A 1 168 ? 8.261 8.718 10.476 1.00 95.44 168 LEU A O 1
ATOM 1336 N N . LYS A 1 169 ? 8.219 10.911 10.890 1.00 94.06 169 LYS A N 1
ATOM 1337 C CA . LYS A 1 169 ? 9.298 10.830 11.884 1.00 94.06 169 LYS A CA 1
ATOM 1338 C C . LYS A 1 169 ? 8.825 10.202 13.200 1.00 94.06 169 LYS A C 1
ATOM 1340 O O . LYS A 1 169 ? 9.595 9.529 13.874 1.00 94.06 169 LYS A O 1
ATOM 1345 N N . ASP A 1 170 ? 7.577 10.471 13.574 1.00 93.56 170 ASP A N 1
ATOM 1346 C CA . ASP A 1 170 ? 7.003 10.138 14.874 1.00 93.56 170 ASP A CA 1
ATOM 1347 C C . ASP A 1 170 ? 5.463 10.092 14.812 1.00 93.56 170 ASP A C 1
ATOM 1349 O O . ASP A 1 170 ? 4.830 10.530 13.842 1.00 93.56 170 ASP A O 1
ATOM 1353 N N . PHE A 1 171 ? 4.846 9.576 15.878 1.00 94.25 171 PHE A N 1
ATOM 1354 C CA . PHE A 1 171 ? 3.393 9.437 15.990 1.00 94.25 171 PHE A CA 1
ATOM 1355 C C . PHE A 1 171 ? 2.649 10.781 16.100 1.00 94.25 171 PHE A C 1
ATOM 1357 O O . PHE A 1 171 ? 1.443 10.824 15.843 1.00 94.25 171 PHE A O 1
ATOM 1364 N N . GLN A 1 172 ? 3.320 11.899 16.411 1.00 93.00 172 GLN A N 1
ATOM 1365 C CA . GLN A 1 172 ? 2.661 13.211 16.505 1.00 93.00 172 GLN A CA 1
ATOM 1366 C C . GLN A 1 172 ? 2.177 13.684 15.126 1.00 93.00 172 GLN A C 1
ATOM 1368 O O . GLN A 1 172 ? 1.142 14.345 15.001 1.00 93.00 172 GLN A O 1
ATOM 1373 N N . GLN A 1 173 ? 2.878 13.279 14.065 1.00 94.19 173 GLN A N 1
ATOM 1374 C CA . GLN A 1 173 ? 2.535 13.612 12.680 1.00 94.19 173 GLN A CA 1
ATOM 1375 C C . GLN A 1 173 ? 1.391 12.762 12.111 1.00 94.19 173 GLN A C 1
ATOM 1377 O O . GLN A 1 173 ? 0.785 13.141 11.100 1.00 94.19 173 GLN A O 1
ATOM 1382 N N . LEU A 1 174 ? 1.039 11.652 12.773 1.00 94.88 174 LEU A N 1
ATOM 1383 C CA . LEU A 1 174 ? 0.045 10.688 12.296 1.00 94.88 174 LEU A CA 1
ATOM 1384 C C . LEU A 1 174 ? -1.315 11.345 12.044 1.00 94.88 174 LEU A C 1
ATOM 1386 O O . LEU A 1 174 ? -1.934 11.140 11.001 1.00 94.88 174 LEU A O 1
ATOM 1390 N N . SER A 1 175 ? -1.754 12.224 12.950 1.00 93.94 175 SER A N 1
ATOM 1391 C CA . SER A 1 175 ? -3.031 12.929 12.794 1.00 93.94 175 SER A CA 1
ATOM 1392 C C . SER A 1 175 ? -3.046 13.890 11.601 1.00 93.94 175 SER A C 1
ATOM 1394 O O . SER A 1 175 ? -4.115 14.130 11.039 1.00 93.94 175 SER A O 1
ATOM 1396 N N . HIS A 1 176 ? -1.910 14.490 11.226 1.00 92.56 176 HIS A N 1
ATOM 1397 C CA . HIS A 1 176 ? -1.841 15.366 10.056 1.00 92.56 176 HIS A CA 1
ATOM 1398 C C . HIS A 1 176 ? -1.849 14.553 8.761 1.00 92.56 176 HIS A C 1
ATOM 1400 O O . HIS A 1 176 ? -2.612 14.890 7.859 1.00 92.56 176 HIS A O 1
ATOM 1406 N N . ASN A 1 177 ? -1.080 13.463 8.688 1.00 92.88 177 ASN A N 1
ATOM 1407 C CA . ASN A 1 177 ? -1.058 12.615 7.496 1.00 92.88 177 ASN A CA 1
ATOM 1408 C C . ASN A 1 177 ? -2.383 11.874 7.272 1.00 92.88 177 ASN A C 1
ATOM 1410 O O . ASN A 1 177 ? -2.866 11.847 6.144 1.00 92.88 177 ASN A O 1
ATOM 1414 N N . MET A 1 178 ? -3.053 11.410 8.335 1.00 93.75 178 MET A N 1
ATOM 1415 C CA . MET A 1 178 ? -4.389 10.814 8.197 1.00 93.75 178 MET A CA 1
ATOM 1416 C C . MET A 1 178 ? -5.407 11.765 7.575 1.00 93.75 178 MET A C 1
ATOM 1418 O O . MET A 1 178 ? -6.301 11.314 6.871 1.00 93.75 178 MET A O 1
ATOM 1422 N N . ARG A 1 179 ? -5.284 13.083 7.782 1.00 90.62 179 ARG A N 1
ATOM 1423 C CA . ARG A 1 179 ? -6.177 14.040 7.113 1.00 90.62 179 ARG A CA 1
ATOM 1424 C C . ARG A 1 179 ? -6.009 14.021 5.597 1.00 90.62 179 ARG A C 1
ATOM 1426 O O . ARG A 1 179 ? -7.012 14.139 4.908 1.00 90.62 179 ARG A O 1
ATOM 1433 N N . LYS A 1 180 ? -4.780 13.865 5.097 1.00 89.62 180 LYS A N 1
ATOM 1434 C CA . LYS A 1 180 ? -4.499 13.794 3.656 1.00 89.62 180 LYS A CA 1
ATOM 1435 C C . LYS A 1 180 ? -5.092 12.525 3.049 1.00 89.62 180 LYS A C 1
ATOM 1437 O O . LYS A 1 180 ? -5.783 12.604 2.046 1.00 89.62 180 LYS A O 1
ATOM 1442 N N . ILE A 1 181 ? -4.908 11.389 3.724 1.00 91.50 181 ILE A N 1
ATOM 1443 C CA . ILE A 1 181 ? -5.485 10.107 3.296 1.00 91.50 181 ILE A CA 1
ATOM 1444 C C . ILE A 1 181 ? -7.013 10.161 3.318 1.00 91.50 181 ILE A C 1
ATOM 1446 O O . ILE A 1 181 ? -7.652 9.760 2.355 1.00 91.50 181 ILE A O 1
ATOM 1450 N N . VAL A 1 182 ? -7.618 10.718 4.373 1.00 91.75 182 VAL A N 1
ATOM 1451 C CA . VAL A 1 182 ? -9.072 10.934 4.408 1.00 91.75 182 VAL A CA 1
ATOM 1452 C C . VAL A 1 182 ? -9.510 11.809 3.237 1.00 91.75 182 VAL A C 1
ATOM 1454 O O . VAL A 1 182 ? -10.460 11.449 2.562 1.00 91.75 182 VAL A O 1
ATOM 1457 N N . GLN A 1 183 ? -8.816 12.911 2.939 1.00 87.00 183 GLN A N 1
ATOM 1458 C CA . GLN A 1 183 ? -9.146 13.756 1.785 1.00 87.00 183 GLN A CA 1
ATOM 1459 C C . GLN A 1 183 ? -9.083 12.997 0.454 1.00 87.00 183 GLN A C 1
ATOM 1461 O O . GLN A 1 183 ? -9.960 13.212 -0.377 1.00 87.00 183 GLN A O 1
ATOM 1466 N N . GLU A 1 184 ? -8.108 12.104 0.277 1.00 83.88 184 GLU A N 1
ATOM 1467 C CA . GLU A 1 184 ? -7.992 11.239 -0.904 1.00 83.88 184 GLU A CA 1
ATOM 1468 C C . GLU A 1 184 ? -9.092 10.168 -0.962 1.00 83.88 184 GLU A C 1
ATOM 1470 O O . GLU A 1 184 ? -9.602 9.873 -2.033 1.00 83.88 184 GLU A O 1
ATOM 1475 N N . ILE A 1 185 ? -9.528 9.624 0.177 1.00 87.12 185 ILE A N 1
ATOM 1476 C CA . ILE A 1 185 ? -10.670 8.694 0.232 1.00 87.12 185 ILE A CA 1
ATOM 1477 C C . ILE A 1 185 ? -11.993 9.427 -0.051 1.00 87.12 185 ILE A C 1
ATOM 1479 O O . ILE A 1 185 ? -12.887 8.872 -0.682 1.00 87.12 185 ILE A O 1
ATOM 1483 N N . CYS A 1 186 ? -12.142 10.664 0.430 1.00 84.06 186 CYS A N 1
ATOM 1484 C CA . CYS A 1 186 ? -13.361 11.466 0.275 1.00 84.06 186 CYS A CA 1
ATOM 1485 C C . CYS A 1 186 ? -13.531 12.023 -1.122 1.00 84.06 186 CYS A C 1
ATOM 1487 O O . CYS A 1 186 ? -14.632 12.061 -1.661 1.00 84.06 186 CYS A O 1
ATOM 1489 N N . ASN A 1 187 ? -12.415 12.473 -1.672 1.00 76.75 187 ASN A N 1
ATOM 1490 C CA . ASN A 1 187 ? -12.297 12.928 -3.027 1.00 76.75 187 ASN A CA 1
ATOM 1491 C C . ASN A 1 187 ? -11.249 12.019 -3.655 1.00 76.75 187 ASN A C 1
ATOM 1493 O O . ASN A 1 187 ? -10.109 12.460 -3.831 1.00 76.75 187 ASN A O 1
ATOM 1497 N N . PRO A 1 188 ? -11.628 10.789 -4.063 1.00 65.94 188 PRO A N 1
ATOM 1498 C CA . PRO A 1 188 ? -10.777 10.014 -4.971 1.00 65.94 188 PRO A CA 1
ATOM 1499 C C . PRO A 1 188 ? -10.463 10.823 -6.248 1.00 65.94 188 PRO A C 1
ATOM 1501 O O . PRO A 1 188 ? -9.547 10.498 -6.998 1.00 65.94 188 PRO A O 1
ATOM 1504 N N . GLY A 1 189 ? -11.182 11.944 -6.410 1.00 52.66 189 GLY A N 1
ATOM 1505 C CA . GLY A 1 189 ? -11.220 12.839 -7.528 1.00 52.66 189 GLY A CA 1
ATOM 1506 C C . GLY A 1 189 ? -12.249 12.279 -8.488 1.00 52.66 189 GLY A C 1
ATOM 1507 O O . GLY A 1 189 ? -12.276 11.077 -8.726 1.00 52.66 189 GLY A O 1
ATOM 1508 N N . ASP A 1 190 ? -12.946 13.161 -9.189 1.00 41.19 190 ASP A N 1
ATOM 1509 C CA . ASP A 1 190 ? -13.100 12.964 -10.631 1.00 41.19 190 ASP A CA 1
ATOM 1510 C C . ASP A 1 190 ? -11.711 13.070 -11.296 1.00 41.19 190 ASP A C 1
ATOM 1512 O O . ASP A 1 190 ? -11.496 13.836 -12.227 1.00 41.19 190 ASP A O 1
ATOM 1516 N N . LYS A 1 191 ? -10.704 12.381 -10.752 1.00 42.06 191 LYS A N 1
ATOM 1517 C CA . LYS A 1 191 ? -9.565 11.963 -11.527 1.00 42.06 191 LYS A CA 1
ATOM 1518 C C . LYS A 1 191 ? -10.097 10.683 -12.134 1.00 42.06 191 LYS A C 1
ATOM 1520 O O . LYS A 1 191 ? -10.225 9.702 -11.394 1.00 42.06 191 LYS A O 1
ATOM 1525 N N . PRO A 1 192 ? -10.434 10.671 -13.437 1.00 41.50 192 PRO A N 1
ATOM 1526 C CA . PRO A 1 192 ? -10.380 9.406 -14.136 1.00 41.50 192 PRO A CA 1
ATOM 1527 C C . PRO A 1 192 ? -9.054 8.793 -13.694 1.00 41.50 192 PRO A C 1
ATOM 1529 O O . PRO A 1 192 ? -8.036 9.499 -13.613 1.00 41.50 192 PRO A O 1
ATOM 1532 N N . TYR A 1 193 ? -9.055 7.511 -13.332 1.00 48.62 193 TYR A N 1
ATOM 1533 C CA . TYR A 1 193 ? -7.826 6.753 -13.528 1.00 48.62 193 TYR A CA 1
ATOM 1534 C C . TYR A 1 193 ? -7.289 7.223 -14.875 1.00 48.62 193 TYR A C 1
ATOM 1536 O O . TYR A 1 193 ? -8.113 7.203 -15.793 1.00 48.62 193 TYR A O 1
ATOM 1544 N N . PRO A 1 194 ? -6.071 7.808 -14.948 1.00 48.94 194 PRO A N 1
ATOM 1545 C CA . PRO A 1 194 ? -5.636 8.505 -16.154 1.00 48.94 194 PRO A CA 1
ATOM 1546 C C . PRO A 1 194 ? -6.034 7.619 -17.315 1.00 48.94 194 PRO A C 1
ATOM 1548 O O . PRO A 1 194 ? -5.725 6.424 -17.235 1.00 48.94 194 PRO A O 1
ATOM 1551 N N . ASP A 1 195 ? -6.821 8.158 -18.261 1.00 52.88 195 ASP A N 1
ATOM 1552 C CA . ASP A 1 195 ? -7.229 7.412 -19.452 1.00 52.88 195 ASP A CA 1
ATOM 1553 C C . ASP A 1 195 ? -5.994 6.641 -19.874 1.00 52.88 195 ASP A C 1
ATOM 1555 O O . ASP A 1 195 ? -4.903 7.231 -19.912 1.00 52.88 195 ASP A O 1
ATOM 1559 N N . CYS A 1 196 ? -6.130 5.316 -19.965 1.00 60.88 196 CYS A N 1
ATOM 1560 C CA . CYS A 1 196 ? -5.011 4.391 -19.796 1.00 60.88 196 CYS A CA 1
ATOM 1561 C C . CYS A 1 196 ? -4.068 4.388 -21.009 1.00 60.88 196 CYS A C 1
ATOM 1563 O O . CYS A 1 196 ? -3.341 3.430 -21.225 1.00 60.88 196 CYS A O 1
ATOM 1565 N N . GLU A 1 197 ? -4.078 5.490 -21.753 1.00 75.12 197 GLU A N 1
ATOM 1566 C CA . GLU A 1 197 ? -3.154 5.933 -22.770 1.00 75.12 197 GLU A CA 1
ATOM 1567 C C . GLU A 1 197 ? -1.742 5.966 -22.177 1.00 75.12 197 GLU A C 1
ATOM 1569 O O . GLU A 1 197 ? -1.314 6.916 -21.505 1.00 75.12 197 GLU A O 1
ATOM 1574 N N . ILE A 1 198 ? -1.040 4.858 -22.393 1.00 81.50 198 ILE A N 1
ATOM 1575 C CA . ILE A 1 198 ? 0.372 4.675 -22.105 1.00 81.50 198 ILE A CA 1
ATOM 1576 C C . ILE A 1 198 ? 1.097 4.657 -23.444 1.00 81.50 198 ILE A C 1
ATOM 1578 O O . ILE A 1 198 ? 0.941 3.733 -24.242 1.00 81.50 198 ILE A O 1
ATOM 1582 N N . ASP A 1 199 ? 1.956 5.648 -23.642 1.00 88.50 199 ASP A N 1
ATOM 1583 C CA . ASP A 1 199 ? 2.848 5.715 -24.788 1.00 88.50 199 ASP A CA 1
ATOM 1584 C C . ASP A 1 199 ? 4.224 5.178 -24.416 1.00 88.50 199 ASP A C 1
ATOM 1586 O O . ASP A 1 199 ? 4.915 5.713 -23.544 1.00 88.50 199 ASP A O 1
ATOM 1590 N N . ILE A 1 200 ? 4.628 4.102 -25.090 1.00 89.94 200 ILE A N 1
ATOM 1591 C CA . ILE A 1 200 ? 5.909 3.431 -24.879 1.00 89.94 200 ILE A CA 1
ATOM 1592 C C . ILE A 1 200 ? 6.781 3.636 -26.114 1.00 89.94 200 ILE A C 1
ATOM 1594 O O . ILE A 1 200 ? 6.540 3.044 -27.165 1.00 89.94 200 ILE A O 1
ATOM 1598 N N . SER A 1 201 ? 7.822 4.458 -25.990 1.00 93.12 201 SER A N 1
ATOM 1599 C CA . SER A 1 201 ? 8.834 4.605 -27.036 1.00 93.12 201 SER A CA 1
ATOM 1600 C C . SER A 1 201 ? 9.962 3.590 -26.848 1.00 93.12 201 SER A C 1
ATOM 1602 O O . SER A 1 201 ? 10.510 3.449 -25.752 1.00 93.12 201 SER A O 1
ATOM 1604 N N . ILE A 1 202 ? 10.302 2.866 -27.912 1.00 93.62 202 ILE A N 1
ATOM 1605 C CA . ILE A 1 202 ? 11.254 1.756 -27.917 1.00 93.62 202 ILE A CA 1
ATOM 1606 C C . ILE A 1 202 ? 12.441 2.106 -28.800 1.00 93.62 202 ILE A C 1
ATOM 1608 O O . ILE A 1 202 ? 12.296 2.323 -30.007 1.00 93.62 202 ILE A O 1
ATOM 1612 N N . GLY A 1 203 ? 13.625 2.083 -28.192 1.00 90.88 203 GLY A N 1
ATOM 1613 C CA . GLY A 1 203 ? 14.908 2.243 -28.865 1.00 90.88 203 GLY A CA 1
ATOM 1614 C C . GLY A 1 203 ? 15.841 1.075 -28.580 1.00 90.88 203 GLY A C 1
ATOM 1615 O O . GLY A 1 203 ? 15.824 0.491 -27.494 1.00 90.88 203 GLY A O 1
ATOM 1616 N N . VAL A 1 204 ? 16.682 0.737 -29.555 1.00 90.56 204 VAL A N 1
ATOM 1617 C CA . VAL A 1 204 ? 17.713 -0.293 -29.404 1.00 90.56 204 VAL A CA 1
ATOM 1618 C C . VAL A 1 204 ? 19.064 0.314 -29.748 1.00 90.56 204 VAL A C 1
ATOM 1620 O O . VAL A 1 204 ? 19.251 0.874 -30.828 1.00 90.56 204 VAL A O 1
ATOM 1623 N N . ASP A 1 205 ? 20.006 0.190 -28.822 1.00 88.12 205 ASP A N 1
ATOM 1624 C CA . ASP A 1 205 ? 21.412 0.506 -29.039 1.00 88.12 205 ASP A CA 1
ATOM 1625 C C . ASP A 1 205 ? 22.161 -0.788 -29.379 1.00 88.12 205 ASP A C 1
ATOM 1627 O O . ASP A 1 205 ? 22.308 -1.683 -28.539 1.00 88.12 205 ASP A O 1
ATOM 1631 N N . ILE A 1 206 ? 22.600 -0.884 -30.635 1.00 85.75 206 ILE A N 1
ATOM 1632 C CA . ILE A 1 206 ? 23.524 -1.906 -31.120 1.00 85.75 206 ILE A CA 1
ATOM 1633 C C . ILE A 1 206 ? 24.810 -1.180 -31.506 1.00 85.75 206 ILE A C 1
ATOM 1635 O O . ILE A 1 206 ? 25.050 -0.900 -32.679 1.00 85.75 206 ILE A O 1
ATOM 1639 N N . SER A 1 207 ? 25.636 -0.914 -30.496 1.00 82.38 207 SER A N 1
ATOM 1640 C CA . SER A 1 207 ? 26.935 -0.244 -30.644 1.00 82.38 207 SER A CA 1
ATOM 1641 C C . SER A 1 207 ? 28.016 -1.112 -31.311 1.00 82.38 207 SER A C 1
ATOM 1643 O O . SER A 1 207 ? 29.150 -0.675 -31.487 1.00 82.38 207 SER A O 1
ATOM 1645 N N . GLU A 1 208 ? 27.678 -2.351 -31.667 1.00 79.31 208 GLU A N 1
ATOM 1646 C CA . GLU A 1 208 ? 28.550 -3.307 -32.345 1.00 79.31 208 GLU A CA 1
ATOM 1647 C C . GLU A 1 208 ? 28.406 -3.225 -33.869 1.00 79.31 208 GLU A C 1
ATOM 1649 O O . GLU A 1 208 ? 27.288 -3.034 -34.363 1.00 79.31 208 GLU A O 1
ATOM 1654 N N . PRO A 1 209 ? 29.481 -3.503 -34.636 1.00 79.69 209 PRO A N 1
ATOM 1655 C CA . PRO A 1 209 ? 29.383 -3.560 -36.079 1.00 79.69 209 PRO A CA 1
ATOM 1656 C C . PRO A 1 209 ? 28.292 -4.519 -36.535 1.00 79.69 209 PRO A C 1
ATOM 1658 O O . PRO A 1 209 ? 28.232 -5.671 -36.105 1.00 79.69 209 PRO A O 1
ATOM 1661 N N . VAL A 1 210 ? 27.458 -4.072 -37.473 1.00 75.38 210 VAL A N 1
ATOM 1662 C CA . VAL A 1 210 ? 26.229 -4.766 -37.913 1.00 75.38 210 VAL A CA 1
ATOM 1663 C C . VAL A 1 210 ? 26.448 -6.246 -38.264 1.00 75.38 210 VAL A C 1
ATOM 1665 O O . VAL A 1 210 ? 25.535 -7.062 -38.105 1.00 75.38 210 VAL A O 1
ATOM 1668 N N . ARG A 1 211 ? 27.650 -6.574 -38.761 1.00 81.06 211 ARG A N 1
ATOM 1669 C CA . ARG A 1 211 ? 28.076 -7.899 -39.240 1.00 81.06 211 ARG A CA 1
ATOM 1670 C C . ARG A 1 211 ? 28.872 -8.713 -38.211 1.00 81.06 211 ARG A C 1
ATOM 1672 O O . ARG A 1 211 ? 29.320 -9.807 -38.551 1.00 81.06 211 ARG A O 1
ATOM 1679 N N . SER A 1 212 ? 29.094 -8.207 -36.997 1.00 85.25 212 SER A N 1
ATOM 1680 C CA . SER A 1 212 ? 29.843 -8.940 -35.974 1.00 85.25 212 SER A CA 1
ATOM 1681 C C . SER A 1 212 ? 29.047 -10.172 -35.502 1.00 85.25 212 SER A C 1
ATOM 1683 O O . SER A 1 212 ? 27.815 -10.116 -35.425 1.00 85.25 212 SER A O 1
ATOM 1685 N N . PRO A 1 213 ? 29.702 -11.307 -35.179 1.00 84.50 213 PRO A N 1
ATOM 1686 C CA . PRO A 1 213 ? 29.006 -12.498 -34.680 1.00 84.50 213 PRO A CA 1
ATOM 1687 C C . PRO A 1 213 ? 28.162 -12.223 -33.425 1.00 84.50 213 PRO A C 1
ATOM 1689 O O . PRO A 1 213 ? 27.071 -12.779 -33.268 1.00 84.50 213 PRO A O 1
ATOM 1692 N N . SER A 1 214 ? 28.642 -11.323 -32.562 1.00 82.31 214 SER A N 1
ATOM 1693 C CA . SER A 1 214 ? 27.942 -10.865 -31.363 1.00 82.31 214 SER A CA 1
ATOM 1694 C C . SER A 1 214 ? 26.678 -10.079 -31.713 1.00 82.31 214 SER A C 1
ATOM 1696 O O . SER A 1 214 ? 25.611 -10.386 -31.184 1.00 82.31 214 SER A O 1
ATOM 1698 N N . ALA A 1 215 ? 26.761 -9.136 -32.662 1.00 82.31 215 ALA A N 1
ATOM 1699 C CA . ALA A 1 215 ? 25.602 -8.390 -33.147 1.00 82.31 215 ALA A CA 1
ATOM 1700 C C . ALA A 1 215 ? 24.571 -9.310 -33.817 1.00 82.31 215 ALA A C 1
ATOM 1702 O O . ALA A 1 215 ? 23.374 -9.149 -33.601 1.00 82.31 215 ALA A O 1
ATOM 1703 N N . ILE A 1 216 ? 25.011 -10.305 -34.594 1.00 85.19 216 ILE A N 1
ATOM 1704 C CA . ILE A 1 216 ? 24.116 -11.281 -35.238 1.00 85.19 216 ILE A CA 1
ATOM 1705 C C . ILE A 1 216 ? 23.367 -12.113 -34.189 1.00 85.19 216 ILE A C 1
ATOM 1707 O O . ILE A 1 216 ? 22.145 -12.240 -34.265 1.00 85.19 216 ILE A O 1
ATOM 1711 N N . SER A 1 217 ? 24.082 -12.645 -33.195 1.00 86.00 217 SER A N 1
ATOM 1712 C CA . SER A 1 217 ? 23.489 -13.460 -32.124 1.00 86.00 217 SER A CA 1
ATOM 1713 C C . SER A 1 217 ? 22.490 -12.649 -31.300 1.00 86.00 217 SER A C 1
ATOM 1715 O O . SER A 1 217 ? 21.376 -13.094 -31.028 1.00 86.00 217 SER A O 1
ATOM 1717 N N . LEU A 1 218 ? 22.860 -11.414 -30.960 1.00 83.00 218 LEU A N 1
ATOM 1718 C CA . LEU A 1 218 ? 21.991 -10.486 -30.257 1.00 83.00 218 LEU A CA 1
ATOM 1719 C C . LEU A 1 218 ? 20.721 -10.179 -31.057 1.00 83.00 218 LEU A C 1
ATOM 1721 O O . LEU A 1 218 ? 19.619 -10.209 -30.509 1.00 83.00 218 LEU A O 1
ATOM 1725 N N . LYS A 1 219 ? 20.865 -9.926 -32.362 1.00 86.88 219 LYS A N 1
ATOM 1726 C CA . LYS A 1 219 ? 19.726 -9.652 -33.235 1.00 86.88 219 LYS A CA 1
ATOM 1727 C C . LYS A 1 219 ? 18.731 -10.817 -33.245 1.00 86.88 219 LYS A C 1
ATOM 1729 O O . LYS A 1 219 ? 17.528 -10.593 -33.158 1.00 86.88 219 LYS A O 1
ATOM 1734 N N . GLN A 1 220 ? 19.219 -12.056 -33.283 1.00 88.94 220 GLN A N 1
ATOM 1735 C CA . GLN A 1 220 ? 18.364 -13.245 -33.217 1.00 88.94 220 GLN A CA 1
ATOM 1736 C C . GLN A 1 220 ? 17.605 -13.346 -31.886 1.00 88.94 220 GLN A C 1
ATOM 1738 O O . GLN A 1 220 ? 16.416 -13.663 -31.885 1.00 88.94 220 GLN A O 1
ATOM 1743 N N . ILE A 1 221 ? 18.262 -13.039 -30.762 1.00 88.06 221 ILE A N 1
ATOM 1744 C CA . ILE A 1 221 ? 17.626 -13.035 -29.435 1.00 88.06 221 ILE A CA 1
ATOM 1745 C C . ILE A 1 221 ? 16.519 -11.977 -29.385 1.00 88.06 221 ILE A C 1
ATOM 1747 O O . ILE A 1 221 ? 15.385 -12.287 -29.026 1.00 88.06 221 ILE A O 1
ATOM 1751 N N . ILE A 1 222 ? 16.810 -10.738 -29.785 1.00 88.25 222 ILE A N 1
ATOM 1752 C CA . ILE A 1 222 ? 15.820 -9.654 -29.744 1.00 88.25 222 ILE A CA 1
ATOM 1753 C C . ILE A 1 222 ? 14.627 -9.982 -30.645 1.00 88.25 222 ILE A C 1
ATOM 1755 O O . ILE A 1 222 ? 13.487 -9.871 -30.199 1.00 88.25 222 ILE A O 1
ATOM 1759 N N . GLN A 1 223 ? 14.872 -10.471 -31.864 1.00 91.81 223 GLN A N 1
ATOM 1760 C CA . GLN A 1 223 ? 13.811 -10.877 -32.786 1.00 91.81 223 GLN A CA 1
ATOM 1761 C C . GLN A 1 223 ? 12.916 -11.983 -32.210 1.00 91.81 223 GLN A C 1
ATOM 1763 O O . GLN A 1 223 ? 11.713 -11.995 -32.460 1.00 91.81 223 GLN A O 1
ATOM 1768 N N . ALA A 1 224 ? 13.481 -12.906 -31.429 1.00 90.62 224 ALA A N 1
ATOM 1769 C CA . ALA A 1 224 ? 12.732 -14.008 -30.834 1.00 90.62 224 ALA A CA 1
ATOM 1770 C C . ALA A 1 224 ? 11.887 -13.590 -29.616 1.00 90.62 224 ALA A C 1
ATOM 1772 O O . ALA A 1 224 ? 10.816 -14.163 -29.390 1.00 90.62 224 ALA A O 1
ATOM 1773 N N . PHE A 1 225 ? 12.361 -12.628 -28.816 1.00 91.69 225 PHE A N 1
ATOM 1774 C CA . PHE A 1 225 ? 11.767 -12.314 -27.510 1.00 91.69 225 PHE A CA 1
ATOM 1775 C C . PHE A 1 225 ? 11.018 -10.986 -27.460 1.00 91.69 225 PHE A C 1
ATOM 1777 O O . PHE A 1 225 ? 9.943 -10.932 -26.860 1.00 91.69 225 PHE A O 1
ATOM 1784 N N . LEU A 1 226 ? 11.547 -9.928 -28.076 1.00 91.31 226 LEU A N 1
ATOM 1785 C CA . LEU A 1 226 ? 10.988 -8.584 -27.941 1.00 91.31 226 LEU A CA 1
ATOM 1786 C C . LEU A 1 226 ? 9.529 -8.494 -28.423 1.00 91.31 226 LEU A C 1
ATOM 1788 O O . LEU A 1 226 ? 8.717 -7.999 -27.647 1.00 91.31 226 LEU A O 1
ATOM 1792 N N . PRO A 1 227 ? 9.129 -9.059 -29.582 1.00 92.88 227 PRO A N 1
ATOM 1793 C CA . PRO A 1 227 ? 7.725 -9.072 -30.012 1.00 92.88 227 PRO A CA 1
ATOM 1794 C C . PRO A 1 227 ? 6.776 -9.637 -28.954 1.00 92.88 227 PRO A C 1
ATOM 1796 O O . PRO A 1 227 ? 5.739 -9.055 -28.656 1.00 92.88 227 PRO A O 1
ATOM 1799 N N . ARG A 1 228 ? 7.172 -10.748 -28.319 1.00 89.12 228 ARG A N 1
ATOM 1800 C CA . ARG A 1 228 ? 6.361 -11.428 -27.302 1.00 89.12 228 ARG A CA 1
ATOM 1801 C C . ARG A 1 228 ? 6.226 -10.596 -26.036 1.00 89.12 228 ARG A C 1
ATOM 1803 O O . ARG A 1 228 ? 5.148 -10.559 -25.454 1.00 89.12 228 ARG A O 1
ATOM 1810 N N . ILE A 1 229 ? 7.307 -9.938 -25.618 1.00 88.69 229 ILE A N 1
ATOM 1811 C CA . ILE A 1 229 ? 7.295 -9.044 -24.457 1.00 88.69 229 ILE A CA 1
ATOM 1812 C C . ILE A 1 229 ? 6.348 -7.872 -24.728 1.00 88.69 229 ILE A C 1
ATOM 1814 O O . ILE A 1 229 ? 5.480 -7.600 -23.907 1.00 88.69 229 ILE A O 1
ATOM 1818 N N . LEU A 1 230 ? 6.455 -7.228 -25.892 1.00 90.00 230 LEU A N 1
ATOM 1819 C CA . LEU A 1 230 ? 5.609 -6.087 -26.256 1.00 90.00 230 LEU A CA 1
ATOM 1820 C C . LEU A 1 230 ? 4.135 -6.476 -26.399 1.00 90.00 230 LEU A C 1
ATOM 1822 O O . LEU A 1 230 ? 3.261 -5.785 -25.883 1.00 90.00 230 LEU A O 1
ATOM 1826 N N . GLN A 1 231 ? 3.858 -7.636 -26.995 1.00 88.56 231 GLN A N 1
ATOM 1827 C CA . GLN A 1 231 ? 2.511 -8.192 -27.044 1.00 88.56 231 GLN A CA 1
ATOM 1828 C C . GLN A 1 231 ? 1.955 -8.439 -25.635 1.00 88.56 231 GLN A C 1
ATOM 1830 O O . GLN A 1 231 ? 0.818 -8.076 -25.348 1.00 88.56 231 GLN A O 1
ATOM 1835 N N . GLN A 1 232 ? 2.744 -9.018 -24.727 1.00 84.62 232 GLN A N 1
ATOM 1836 C CA . GLN A 1 232 ? 2.316 -9.215 -23.340 1.00 84.62 232 GLN A CA 1
ATOM 1837 C C . GLN A 1 232 ? 2.072 -7.888 -22.623 1.00 84.62 232 GLN A C 1
ATOM 1839 O O . GLN A 1 232 ? 1.095 -7.778 -21.886 1.00 84.62 232 GLN A O 1
ATOM 1844 N N . MET A 1 233 ? 2.912 -6.881 -22.874 1.00 83.38 233 MET A N 1
ATOM 1845 C CA . MET A 1 233 ? 2.729 -5.530 -22.348 1.00 83.38 233 MET A CA 1
ATOM 1846 C C . MET A 1 233 ? 1.424 -4.892 -22.836 1.00 83.38 233 MET A C 1
ATOM 1848 O O . MET A 1 233 ? 0.776 -4.216 -22.049 1.00 83.38 233 MET A O 1
ATOM 1852 N N . SER A 1 234 ? 0.992 -5.165 -24.072 1.00 80.31 234 SER A N 1
ATOM 1853 C CA . SER A 1 234 ? -0.278 -4.656 -24.620 1.00 80.31 234 SER A CA 1
ATOM 1854 C C . SER A 1 234 ? -1.545 -5.278 -24.005 1.00 80.31 234 SER A C 1
ATOM 1856 O O . SER A 1 234 ? -2.641 -4.783 -24.232 1.00 80.31 234 SER A O 1
ATOM 1858 N N . ILE A 1 235 ? -1.416 -6.361 -23.222 1.00 73.12 235 ILE A N 1
ATOM 1859 C CA . ILE A 1 235 ? -2.545 -7.138 -22.663 1.00 73.12 235 ILE A CA 1
ATOM 1860 C C . ILE A 1 235 ? -2.487 -7.163 -21.117 1.00 73.12 235 ILE A C 1
ATOM 1862 O O . ILE A 1 235 ? -3.066 -8.030 -20.459 1.00 73.12 235 ILE A O 1
ATOM 1866 N N . VAL A 1 236 ? -1.741 -6.251 -20.483 1.00 65.88 236 VAL A N 1
ATOM 1867 C CA . VAL A 1 236 ? -1.569 -6.269 -19.021 1.00 65.88 236 VAL A CA 1
ATOM 1868 C C . VAL A 1 236 ? -2.886 -5.912 -18.327 1.00 65.88 236 VAL A C 1
ATOM 1870 O O . VAL A 1 236 ? -3.291 -4.760 -18.277 1.00 65.88 236 VAL A O 1
ATOM 1873 N N . ASN A 1 237 ? -3.529 -6.907 -17.713 1.00 51.03 237 ASN A N 1
ATOM 1874 C CA . ASN A 1 237 ? -4.837 -6.771 -17.052 1.00 51.03 237 ASN A CA 1
ATOM 1875 C C . ASN A 1 237 ? -4.764 -6.349 -15.570 1.00 51.03 237 ASN A C 1
ATOM 1877 O O . ASN A 1 237 ? -5.722 -6.532 -14.826 1.00 51.03 237 ASN A O 1
ATOM 1881 N N . ASN A 1 238 ? -3.626 -5.821 -15.113 1.00 49.47 238 ASN A N 1
ATOM 1882 C CA . ASN A 1 238 ? -3.390 -5.487 -13.702 1.00 49.47 238 ASN A CA 1
ATOM 1883 C C . ASN A 1 238 ? -2.659 -4.146 -13.527 1.00 49.47 238 ASN A C 1
ATOM 1885 O O . ASN A 1 238 ? -1.831 -3.962 -12.635 1.00 49.47 238 ASN A O 1
ATOM 1889 N N . ILE A 1 239 ? -2.938 -3.215 -14.434 1.00 56.44 239 ILE A N 1
ATOM 1890 C CA . ILE A 1 239 ? -2.584 -1.803 -14.295 1.00 56.44 239 ILE A CA 1
ATOM 1891 C C . ILE A 1 239 ? -3.744 -1.076 -13.623 1.00 56.44 239 ILE A C 1
ATOM 1893 O O . ILE A 1 239 ? -4.894 -1.490 -13.710 1.00 56.44 239 ILE A O 1
ATOM 1897 N N . SER A 1 240 ? -3.436 -0.017 -12.879 1.00 53.50 240 SER A N 1
ATOM 1898 C CA . SER A 1 240 ? -4.378 0.635 -11.961 1.00 53.50 240 SER A CA 1
ATOM 1899 C C . SER A 1 240 ? -5.542 1.388 -12.607 1.00 53.50 240 SER A C 1
ATOM 1901 O O . SER A 1 240 ? -6.174 2.154 -11.897 1.00 53.50 240 SER A O 1
ATOM 1903 N N . CYS A 1 241 ? -5.842 1.190 -13.891 1.00 56.97 241 CYS A N 1
ATOM 1904 C CA . CYS A 1 241 ? -6.977 1.808 -14.572 1.00 56.97 241 CYS A CA 1
ATOM 1905 C C . CYS A 1 241 ? -8.189 0.872 -14.646 1.00 56.97 241 CYS A C 1
ATOM 1907 O O . CYS A 1 241 ? -8.070 -0.353 -14.600 1.00 56.97 241 CYS A O 1
ATOM 1909 N N . THR A 1 242 ? -9.375 1.450 -14.82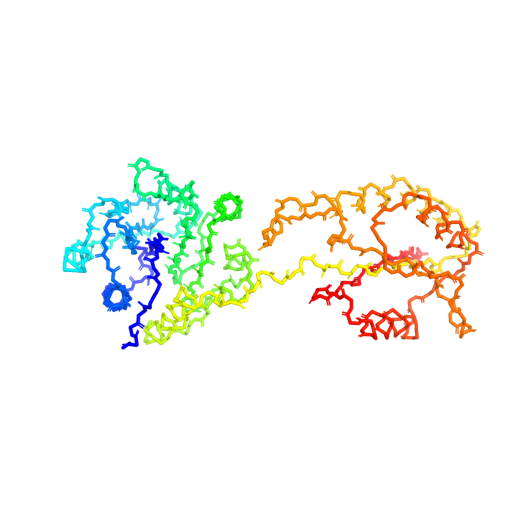7 1.00 48.41 242 THR A N 1
ATOM 1910 C CA . THR A 1 242 ? -10.596 0.706 -15.148 1.00 48.41 242 THR A CA 1
ATOM 1911 C C . THR A 1 242 ? -10.600 0.303 -16.621 1.00 48.41 242 THR A C 1
ATOM 1913 O O . THR A 1 242 ? -10.709 1.177 -17.467 1.00 48.41 242 THR A O 1
ATOM 1916 N N . ALA A 1 243 ? -10.550 -1.008 -16.884 1.00 49.47 243 ALA A N 1
ATOM 1917 C CA . ALA A 1 243 ? -10.672 -1.651 -18.199 1.00 49.47 243 ALA A CA 1
ATOM 1918 C C . ALA A 1 243 ? -9.665 -1.164 -19.259 1.00 49.47 243 ALA A C 1
ATOM 1920 O O . ALA A 1 243 ? -9.916 -0.200 -19.964 1.00 49.47 243 ALA A O 1
ATOM 1921 N N . VAL A 1 244 ? -8.562 -1.903 -19.401 1.00 52.69 244 VAL A N 1
ATOM 1922 C CA . VAL A 1 244 ? -7.582 -1.707 -20.477 1.00 52.69 244 VAL A CA 1
ATOM 1923 C C . VAL A 1 244 ? -8.172 -2.246 -21.778 1.00 52.69 244 VAL A C 1
ATOM 1925 O O . VAL A 1 244 ? -8.484 -3.438 -21.866 1.00 52.69 244 VAL A O 1
ATOM 1928 N N . THR A 1 245 ? -8.331 -1.397 -22.786 1.00 57.69 245 THR A N 1
ATOM 1929 C CA . THR A 1 245 ? -8.501 -1.846 -24.169 1.00 57.69 245 THR A CA 1
ATOM 1930 C C . THR A 1 245 ? -7.127 -2.002 -24.835 1.00 57.69 245 THR A C 1
ATOM 1932 O O . THR A 1 245 ? -6.175 -1.344 -24.421 1.00 57.69 245 THR A O 1
ATOM 1935 N N . PRO A 1 246 ? -6.969 -2.859 -25.862 1.00 58.00 246 PRO A N 1
ATOM 1936 C CA . PRO A 1 246 ? -5.702 -2.978 -26.595 1.00 58.00 246 PRO A CA 1
ATOM 1937 C C . PRO A 1 246 ? -5.180 -1.661 -27.194 1.00 58.00 246 PRO A C 1
ATOM 1939 O O . PRO A 1 246 ? -4.000 -1.587 -27.526 1.00 58.00 246 PRO A O 1
ATOM 1942 N N . ASP A 1 247 ? -6.040 -0.646 -27.326 1.00 63.91 247 ASP A N 1
ATOM 1943 C CA . ASP A 1 247 ? -5.710 0.666 -27.889 1.00 63.91 247 ASP A CA 1
ATOM 1944 C C . ASP A 1 247 ? -5.189 1.663 -26.842 1.00 63.91 247 ASP A C 1
ATOM 1946 O O . ASP A 1 247 ? -4.675 2.725 -27.194 1.00 63.91 247 ASP A O 1
ATOM 1950 N N . ASP A 1 248 ? -5.255 1.297 -25.562 1.00 75.19 248 ASP A N 1
ATOM 1951 C CA . ASP A 1 248 ? -4.785 2.125 -24.455 1.00 75.19 248 ASP A CA 1
ATOM 1952 C C . ASP A 1 248 ? -3.247 2.100 -24.351 1.00 75.19 248 ASP A C 1
ATOM 1954 O O . ASP A 1 248 ? -2.625 3.066 -23.923 1.00 75.19 248 ASP A O 1
ATOM 1958 N N . ILE A 1 249 ? -2.592 1.015 -24.779 1.00 83.94 249 ILE A N 1
ATOM 1959 C CA . ILE A 1 249 ? -1.126 0.904 -24.761 1.00 83.94 249 ILE A CA 1
ATOM 1960 C C . ILE A 1 249 ? -0.601 0.959 -26.187 1.00 83.94 249 ILE A C 1
ATOM 1962 O O . ILE A 1 249 ? -0.741 0.005 -26.957 1.00 83.94 249 ILE A O 1
ATOM 1966 N N . ARG A 1 250 ? 0.081 2.055 -26.513 1.00 89.19 250 ARG A N 1
ATOM 1967 C CA . ARG A 1 250 ? 0.656 2.271 -27.837 1.00 89.19 250 ARG A CA 1
ATOM 1968 C C . ARG A 1 250 ? 2.170 2.250 -27.789 1.00 89.19 250 ARG A C 1
ATOM 1970 O O . ARG A 1 250 ? 2.815 2.673 -26.829 1.00 89.19 250 ARG A O 1
ATOM 1977 N N . PHE A 1 251 ? 2.743 1.769 -28.876 1.00 92.56 251 PHE A N 1
ATOM 1978 C CA . PHE A 1 251 ? 4.170 1.600 -29.044 1.00 92.56 251 PHE A CA 1
ATOM 1979 C C . PHE A 1 251 ? 4.655 2.481 -30.181 1.00 92.56 251 PHE A C 1
ATOM 1981 O O . PHE A 1 251 ? 4.052 2.517 -31.252 1.00 92.56 251 PHE A O 1
ATOM 1988 N N . ARG A 1 252 ? 5.783 3.147 -29.950 1.00 93.12 252 ARG A N 1
ATOM 1989 C CA . ARG A 1 252 ? 6.547 3.844 -30.979 1.00 93.12 252 ARG A CA 1
ATOM 1990 C C . ARG A 1 252 ? 7.911 3.204 -31.103 1.00 93.12 252 ARG A C 1
ATOM 1992 O O . ARG A 1 252 ? 8.641 3.098 -30.126 1.00 93.12 252 ARG A O 1
ATOM 1999 N N . TYR A 1 253 ? 8.269 2.799 -32.308 1.00 94.50 253 TYR A N 1
ATOM 2000 C CA . TYR A 1 253 ? 9.566 2.211 -32.603 1.00 94.50 253 TYR A CA 1
ATOM 2001 C C . TYR A 1 253 ? 10.411 3.216 -33.368 1.00 94.50 253 TYR A C 1
ATOM 2003 O O . TYR A 1 253 ? 9.944 3.769 -34.366 1.00 94.50 253 TYR A O 1
ATOM 2011 N N . GLN A 1 254 ? 11.648 3.447 -32.922 1.00 91.50 254 GLN A N 1
ATOM 2012 C CA . GLN A 1 254 ? 12.508 4.457 -33.536 1.00 91.50 254 GLN A CA 1
ATOM 2013 C C . GLN A 1 254 ? 13.924 3.938 -33.776 1.00 91.50 254 GLN A C 1
ATOM 2015 O O . GLN A 1 254 ? 14.516 3.278 -32.923 1.00 91.50 254 GLN A O 1
ATOM 2020 N N . VAL A 1 255 ? 14.480 4.284 -34.939 1.00 91.56 255 VAL A N 1
ATOM 2021 C CA . VAL A 1 255 ? 15.880 4.017 -35.296 1.00 91.56 255 VAL A CA 1
ATOM 2022 C C . VAL A 1 255 ? 16.575 5.345 -35.577 1.00 91.56 255 VAL A C 1
ATOM 2024 O O . VAL A 1 255 ? 16.238 6.043 -36.538 1.00 91.56 255 VAL A O 1
ATOM 2027 N N . TYR A 1 256 ? 17.552 5.694 -34.739 1.00 88.12 256 TYR A N 1
ATOM 2028 C CA . TYR A 1 256 ? 18.309 6.944 -34.821 1.00 88.12 256 TYR A CA 1
ATOM 2029 C C . TYR A 1 256 ? 19.818 6.677 -34.862 1.00 88.12 256 TYR A C 1
ATOM 2031 O O . TYR A 1 256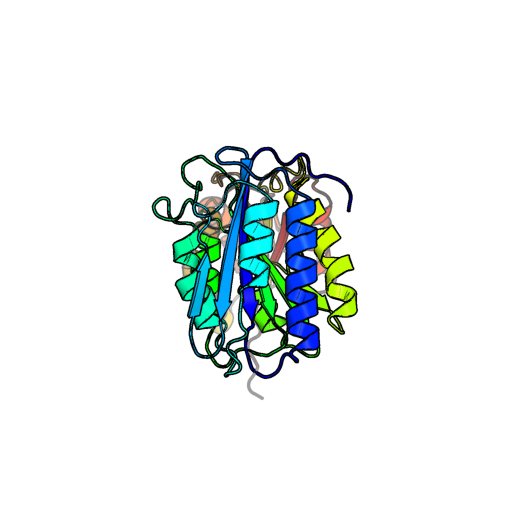 ? 20.349 5.987 -33.995 1.00 88.12 256 TYR A O 1
ATOM 2039 N N . THR A 1 257 ? 20.510 7.254 -35.848 1.00 82.25 257 THR A N 1
ATOM 2040 C CA . THR A 1 257 ? 21.944 7.014 -36.118 1.00 82.25 257 THR A CA 1
ATOM 2041 C C . THR A 1 257 ? 22.808 8.275 -36.001 1.00 82.25 257 THR A C 1
ATOM 2043 O O . THR A 1 257 ? 23.899 8.334 -36.559 1.00 82.25 257 THR A O 1
ATOM 2046 N N . GLY A 1 258 ? 22.338 9.329 -35.322 1.00 69.00 258 GLY A N 1
ATOM 2047 C CA . GLY A 1 258 ? 23.129 10.549 -35.077 1.00 69.00 258 GLY A CA 1
ATOM 2048 C C . GLY A 1 258 ? 23.265 11.513 -36.263 1.00 69.00 258 GLY A C 1
ATOM 2049 O O . GLY A 1 258 ? 23.538 12.690 -36.062 1.00 69.00 258 GLY A O 1
ATOM 2050 N N . SER A 1 259 ? 23.017 11.075 -37.501 1.00 65.56 259 SER A N 1
ATOM 2051 C CA . SER A 1 259 ? 23.173 11.880 -38.725 1.00 65.56 259 SER A CA 1
ATOM 2052 C C . SER A 1 259 ? 21.984 12.807 -39.027 1.00 65.56 259 SER A C 1
ATOM 2054 O O . SER A 1 259 ? 21.653 13.031 -40.191 1.00 65.56 259 SER A O 1
ATOM 2056 N N . SER A 1 260 ? 21.324 13.356 -38.001 1.00 59.19 260 SER A N 1
ATOM 2057 C CA . SER A 1 260 ? 20.173 14.286 -38.071 1.00 59.19 260 SER A CA 1
ATOM 2058 C C . SER A 1 260 ? 18.877 13.772 -38.727 1.00 59.19 260 SER A C 1
ATOM 2060 O O . SER A 1 260 ? 17.886 14.497 -38.767 1.00 59.19 260 SER A O 1
ATOM 2062 N N . SER A 1 261 ? 18.831 12.521 -39.194 1.00 68.38 261 SER A N 1
ATOM 2063 C CA . SER A 1 261 ? 17.618 11.900 -39.740 1.00 68.38 261 SER A CA 1
ATOM 2064 C C . SER A 1 261 ? 17.268 10.624 -38.981 1.00 68.38 261 SER A C 1
ATOM 2066 O O . SER A 1 261 ? 18.087 9.724 -38.811 1.00 68.38 261 SER A O 1
ATOM 2068 N N . THR A 1 262 ? 16.030 10.559 -38.499 1.00 79.19 262 THR A N 1
ATOM 2069 C CA . THR A 1 262 ? 15.430 9.325 -37.989 1.00 79.19 262 THR A CA 1
ATOM 2070 C C . THR A 1 262 ? 15.195 8.392 -39.177 1.00 79.19 262 THR A C 1
ATOM 2072 O O . THR A 1 262 ? 14.503 8.770 -40.119 1.00 79.19 262 THR A O 1
ATOM 2075 N N . LEU A 1 263 ? 15.791 7.198 -39.155 1.00 89.12 263 LEU A N 1
ATOM 2076 C CA . LEU A 1 263 ? 15.717 6.237 -40.264 1.00 89.12 263 LEU A CA 1
ATOM 2077 C C . LEU A 1 263 ? 14.405 5.453 -40.279 1.00 89.12 263 LEU A C 1
ATOM 2079 O O . LEU A 1 263 ? 13.967 4.985 -41.327 1.00 89.12 263 LEU A O 1
ATOM 2083 N N . PHE A 1 264 ? 13.791 5.305 -39.110 1.00 92.50 264 PHE A N 1
ATOM 2084 C CA . PHE A 1 264 ? 12.487 4.690 -38.947 1.00 92.50 264 PHE A CA 1
ATOM 2085 C C . PHE A 1 264 ? 11.788 5.309 -37.743 1.00 92.50 264 PHE A C 1
ATOM 2087 O O . PHE A 1 264 ? 12.408 5.475 -36.693 1.00 92.50 264 PHE A O 1
ATOM 2094 N N . ASP A 1 265 ? 10.510 5.629 -37.905 1.00 92.38 265 ASP A N 1
ATOM 2095 C CA . ASP A 1 265 ? 9.619 6.068 -36.840 1.00 92.38 265 ASP A CA 1
ATOM 2096 C C . ASP A 1 265 ? 8.212 5.578 -37.177 1.00 92.38 265 ASP A C 1
ATOM 2098 O O . ASP A 1 265 ? 7.691 5.911 -38.242 1.00 92.38 265 ASP A O 1
ATOM 2102 N N . SER A 1 266 ? 7.617 4.763 -36.310 1.00 93.44 266 SER A N 1
ATOM 2103 C CA . SER A 1 266 ? 6.256 4.267 -36.528 1.00 93.44 266 SER A CA 1
ATOM 2104 C C . SER A 1 266 ? 5.167 5.264 -36.133 1.00 93.44 266 SER A C 1
ATOM 2106 O O . SER A 1 266 ? 4.027 5.072 -36.530 1.00 93.44 266 SER A O 1
ATOM 2108 N N . GLY A 1 267 ? 5.476 6.285 -35.323 1.00 91.19 267 GLY A N 1
ATOM 2109 C CA . GLY A 1 267 ? 4.456 6.930 -34.485 1.00 91.19 267 GLY A CA 1
ATOM 2110 C C . GLY A 1 267 ? 3.916 5.980 -33.403 1.00 91.19 267 GLY A C 1
ATOM 2111 O O . GLY A 1 267 ? 4.380 4.841 -33.296 1.00 91.19 267 GLY A O 1
ATOM 2112 N N . PHE A 1 268 ? 2.980 6.451 -32.574 1.00 90.56 268 PHE A N 1
ATOM 2113 C CA . PHE A 1 268 ? 2.319 5.622 -31.559 1.00 90.56 268 PHE A CA 1
ATOM 2114 C C . PHE A 1 268 ? 1.138 4.852 -32.153 1.00 90.56 268 PHE A C 1
ATOM 2116 O O . PHE A 1 268 ? 0.136 5.445 -32.543 1.00 90.56 268 PHE A O 1
ATOM 2123 N N . GLU A 1 269 ? 1.237 3.523 -32.164 1.00 88.94 269 GLU A N 1
ATOM 2124 C CA . GLU A 1 269 ? 0.161 2.620 -32.587 1.00 88.94 269 GLU A CA 1
ATOM 2125 C C . GLU A 1 269 ? 0.036 1.424 -31.631 1.00 88.94 269 GLU A C 1
ATOM 2127 O O . GLU A 1 269 ? 0.994 1.065 -30.939 1.00 88.94 269 GLU A O 1
ATOM 2132 N N . SER A 1 270 ? -1.133 0.777 -31.594 1.00 87.88 270 SER A N 1
ATOM 2133 C CA . SER A 1 270 ? -1.327 -0.492 -30.878 1.00 87.88 270 SER A CA 1
ATOM 2134 C C . SER A 1 270 ? -0.325 -1.543 -31.376 1.00 87.88 270 SER A C 1
ATOM 2136 O O . SER A 1 270 ? 0.121 -1.506 -32.528 1.00 87.88 270 SER A O 1
ATOM 2138 N N . TYR A 1 271 ? 0.056 -2.499 -30.520 1.00 90.81 271 TYR A N 1
ATOM 2139 C CA . TYR A 1 271 ? 1.062 -3.499 -30.896 1.00 90.81 271 TYR A CA 1
ATOM 2140 C C . TYR A 1 271 ? 0.676 -4.237 -32.192 1.00 90.81 271 TYR A C 1
ATOM 2142 O O . TYR A 1 271 ? -0.373 -4.875 -32.281 1.00 90.81 271 TYR A O 1
ATOM 2150 N N . ASN A 1 272 ? 1.570 -4.187 -33.180 1.00 92.19 272 ASN A N 1
ATOM 2151 C CA . ASN A 1 272 ? 1.404 -4.817 -34.482 1.00 92.19 272 ASN A CA 1
ATOM 2152 C C . ASN A 1 272 ? 2.727 -5.471 -34.910 1.00 92.19 272 ASN A C 1
ATOM 2154 O O . ASN A 1 272 ? 3.759 -4.799 -35.013 1.00 92.19 272 ASN A O 1
ATOM 2158 N N . ASP A 1 273 ? 2.697 -6.783 -35.167 1.00 93.00 273 ASP A N 1
ATOM 2159 C CA . ASP A 1 273 ? 3.895 -7.542 -35.541 1.00 93.00 273 ASP A CA 1
ATOM 2160 C C . ASP A 1 273 ? 4.505 -7.042 -36.860 1.00 93.00 273 ASP A C 1
ATOM 2162 O O . ASP A 1 273 ? 5.722 -6.959 -36.974 1.00 93.00 273 ASP A O 1
ATOM 2166 N N . GLU A 1 274 ? 3.700 -6.594 -37.828 1.00 95.00 274 GLU A N 1
ATOM 2167 C CA . GLU A 1 274 ? 4.211 -6.058 -39.095 1.00 95.00 274 GLU A CA 1
ATOM 2168 C C . GLU A 1 274 ? 5.002 -4.759 -38.898 1.00 95.00 274 GLU A C 1
ATOM 2170 O O . GLU A 1 274 ? 6.027 -4.550 -39.553 1.00 95.00 274 GLU A O 1
ATOM 2175 N N . ILE A 1 275 ? 4.555 -3.884 -37.989 1.00 94.75 275 ILE A N 1
ATOM 2176 C CA . ILE A 1 275 ? 5.282 -2.654 -37.638 1.00 94.75 275 ILE A CA 1
ATOM 2177 C C . ILE A 1 275 ? 6.600 -3.018 -36.962 1.00 94.75 275 ILE A C 1
ATOM 2179 O O . ILE A 1 275 ? 7.643 -2.474 -37.333 1.00 94.75 275 ILE A O 1
ATOM 2183 N N . PHE A 1 276 ? 6.574 -3.989 -36.043 1.00 95.06 276 PHE A N 1
ATOM 2184 C CA . PHE A 1 276 ? 7.791 -4.506 -35.428 1.00 95.06 276 PHE A CA 1
ATOM 2185 C C . PHE A 1 276 ? 8.759 -5.067 -36.478 1.00 95.06 276 PHE A C 1
ATOM 2187 O O . PHE A 1 276 ? 9.938 -4.722 -36.451 1.00 95.06 276 PHE A O 1
ATOM 2194 N N . GLN A 1 277 ? 8.296 -5.888 -37.428 1.00 95.00 277 GLN A N 1
ATOM 2195 C CA . GLN A 1 277 ? 9.170 -6.447 -38.465 1.00 95.00 277 GLN A CA 1
ATOM 2196 C C . GLN A 1 277 ? 9.788 -5.347 -39.343 1.00 95.00 277 GLN A C 1
ATOM 2198 O O . GLN A 1 277 ? 10.966 -5.442 -39.688 1.00 95.00 277 GLN A O 1
ATOM 2203 N N . LYS A 1 278 ? 9.042 -4.280 -39.673 1.00 95.69 278 LYS A N 1
ATOM 2204 C CA . LYS A 1 278 ? 9.571 -3.119 -40.417 1.00 95.69 278 LYS A CA 1
ATOM 2205 C C . LYS A 1 278 ? 10.638 -2.371 -39.619 1.00 95.69 278 LYS A C 1
ATOM 2207 O O . LYS A 1 278 ? 11.718 -2.113 -40.147 1.00 95.69 278 LYS A O 1
ATOM 2212 N N . PHE A 1 279 ? 10.354 -2.073 -38.351 1.00 95.06 279 PHE A N 1
ATOM 2213 C CA . PHE A 1 279 ? 11.316 -1.486 -37.420 1.00 95.06 279 PHE A CA 1
ATOM 2214 C C . PHE A 1 279 ? 12.595 -2.327 -37.355 1.00 95.06 279 PHE A C 1
ATOM 2216 O O . PHE A 1 279 ? 13.702 -1.821 -37.546 1.00 95.06 279 PHE A O 1
ATOM 2223 N N . TRP A 1 280 ? 12.432 -3.630 -37.135 1.00 94.62 280 TRP A N 1
ATOM 2224 C CA . TRP A 1 280 ? 13.534 -4.556 -36.945 1.00 94.62 280 TRP A CA 1
ATOM 2225 C C . TRP A 1 280 ? 14.380 -4.704 -38.212 1.00 94.62 280 TRP A C 1
ATOM 2227 O O . TRP A 1 280 ? 15.610 -4.671 -38.150 1.00 94.62 280 TRP A O 1
ATOM 2237 N N . ALA A 1 281 ? 13.745 -4.766 -39.384 1.00 93.38 281 ALA A N 1
ATOM 2238 C CA . ALA A 1 281 ? 14.440 -4.783 -40.665 1.00 93.38 281 ALA A CA 1
ATOM 2239 C C . ALA A 1 281 ? 15.371 -3.569 -40.831 1.00 93.38 281 ALA A C 1
ATOM 2241 O O . ALA A 1 281 ? 16.515 -3.749 -41.237 1.00 93.38 281 ALA A O 1
ATOM 2242 N N . VAL A 1 282 ? 14.943 -2.360 -40.444 1.00 92.62 282 VAL A N 1
ATOM 2243 C CA . VAL A 1 282 ? 15.805 -1.164 -40.485 1.00 92.62 282 VAL A CA 1
ATOM 2244 C C . VAL A 1 282 ? 16.894 -1.230 -39.413 1.00 92.62 282 VAL A C 1
ATOM 2246 O O . VAL A 1 282 ? 18.074 -1.077 -39.736 1.00 92.62 282 VAL A O 1
ATOM 2249 N N . GLN A 1 283 ? 16.532 -1.536 -38.163 1.00 89.75 283 GLN A N 1
ATOM 2250 C CA . GLN A 1 283 ? 17.468 -1.613 -37.034 1.00 89.75 283 GLN A CA 1
ATOM 2251 C C . GLN A 1 283 ? 18.620 -2.596 -37.296 1.00 89.75 283 GLN A C 1
ATOM 2253 O O . GLN A 1 283 ? 19.749 -2.373 -36.867 1.00 89.75 283 GLN A O 1
ATOM 2258 N N . THR A 1 284 ? 18.373 -3.686 -38.030 1.00 88.38 284 THR A N 1
ATOM 2259 C CA . THR A 1 284 ? 19.413 -4.677 -38.345 1.00 88.38 284 THR A CA 1
ATOM 2260 C C . THR A 1 284 ? 20.419 -4.242 -39.409 1.00 88.38 284 THR A C 1
ATOM 2262 O O . THR A 1 284 ? 21.407 -4.958 -39.579 1.00 88.38 284 THR A O 1
ATOM 2265 N N . THR A 1 285 ? 20.211 -3.115 -40.096 1.00 87.75 285 THR A N 1
ATOM 2266 C CA . THR A 1 285 ? 21.083 -2.620 -41.183 1.00 87.75 285 THR A CA 1
ATOM 2267 C C . THR A 1 285 ? 22.046 -1.516 -40.763 1.00 87.75 285 THR A C 1
ATOM 2269 O O . THR A 1 285 ? 22.960 -1.197 -41.522 1.00 87.75 285 THR A O 1
ATOM 2272 N N . VAL A 1 286 ? 21.873 -0.961 -39.564 1.00 86.75 286 VAL A N 1
ATOM 2273 C CA . VAL A 1 286 ? 22.621 0.204 -39.086 1.00 86.75 286 VAL A CA 1
ATOM 2274 C C . VAL A 1 286 ? 23.211 -0.028 -37.704 1.00 86.75 286 VAL A C 1
ATOM 2276 O O . VAL A 1 286 ? 22.760 -0.896 -36.956 1.00 86.75 286 VAL A O 1
ATOM 2279 N N . GLU A 1 287 ? 24.235 0.755 -37.390 1.00 85.56 287 GLU A N 1
ATOM 2280 C CA . GLU A 1 287 ? 24.819 0.856 -36.055 1.00 85.56 287 GLU A CA 1
ATOM 2281 C C . GLU A 1 287 ? 24.117 2.009 -35.345 1.00 85.56 287 GLU A C 1
ATOM 2283 O O . GLU A 1 287 ? 23.971 3.104 -35.899 1.00 85.56 287 GLU A O 1
ATOM 2288 N N . THR A 1 288 ? 23.628 1.748 -34.141 1.00 86.75 288 THR A N 1
ATOM 2289 C CA . THR A 1 288 ? 23.054 2.771 -33.269 1.00 86.75 288 THR A CA 1
ATOM 2290 C C . THR A 1 288 ? 23.962 2.915 -32.063 1.00 86.75 288 THR A C 1
ATOM 2292 O O . THR A 1 288 ? 24.640 1.969 -31.684 1.00 86.75 288 THR A O 1
ATOM 2295 N N . HIS A 1 289 ? 24.010 4.114 -31.493 1.00 86.50 289 HIS A N 1
ATOM 2296 C CA . HIS A 1 289 ? 24.826 4.403 -30.323 1.00 86.50 289 HIS A CA 1
ATOM 2297 C C . HIS A 1 289 ? 24.006 5.220 -29.340 1.00 86.50 289 HIS A C 1
ATOM 2299 O O . HIS A 1 289 ? 23.369 6.203 -29.734 1.00 86.50 289 HIS A O 1
ATOM 2305 N N . LEU A 1 290 ? 24.059 4.856 -28.060 1.00 86.69 290 LEU A N 1
ATOM 2306 C CA . LEU A 1 290 ? 23.476 5.663 -27.000 1.00 86.69 290 LEU A CA 1
ATOM 2307 C C . LEU A 1 290 ? 24.273 6.961 -26.809 1.00 86.69 290 LEU A C 1
ATOM 2309 O O . LEU A 1 290 ? 25.217 7.039 -26.025 1.00 86.69 290 LEU A O 1
ATOM 2313 N N . THR A 1 291 ? 23.872 8.002 -27.527 1.00 86.94 291 THR A N 1
ATOM 2314 C CA . THR A 1 291 ? 24.393 9.365 -27.381 1.00 86.94 291 THR A CA 1
ATOM 2315 C C . THR A 1 291 ? 23.360 10.284 -26.729 1.00 86.94 291 THR A C 1
ATOM 2317 O O . THR A 1 291 ? 22.191 9.929 -26.569 1.00 86.94 291 THR A O 1
ATOM 2320 N N . VAL A 1 292 ? 23.775 11.500 -26.363 1.00 86.25 292 VAL A N 1
ATOM 2321 C CA . VAL A 1 292 ? 22.839 12.536 -25.894 1.00 86.25 292 VAL A CA 1
ATOM 2322 C C . VAL A 1 292 ? 21.804 12.850 -26.977 1.00 86.25 292 VAL A C 1
ATOM 2324 O O . VAL A 1 292 ? 20.616 12.890 -26.677 1.00 86.25 292 VAL A O 1
ATOM 2327 N N . ASP A 1 293 ? 22.227 12.978 -28.236 1.00 86.44 293 ASP A N 1
ATOM 2328 C CA . ASP A 1 293 ? 21.315 13.239 -29.357 1.00 86.44 293 ASP A CA 1
ATOM 2329 C C . ASP A 1 293 ? 20.353 12.076 -29.601 1.00 86.44 293 ASP A C 1
ATOM 2331 O O . ASP A 1 293 ? 19.189 12.294 -29.932 1.00 86.44 293 ASP A O 1
ATOM 2335 N N . PHE A 1 294 ? 20.818 10.837 -29.398 1.00 86.81 294 PHE A N 1
ATOM 2336 C CA . PHE A 1 294 ? 19.943 9.673 -29.389 1.00 86.81 294 PHE A CA 1
ATOM 2337 C C . PHE A 1 294 ? 18.879 9.853 -28.308 1.00 86.81 294 PHE A C 1
ATOM 2339 O O . PHE A 1 294 ? 17.709 9.914 -28.650 1.00 86.81 294 PHE A O 1
ATOM 2346 N N . LEU A 1 295 ? 19.248 10.058 -27.041 1.00 87.50 295 LEU A N 1
ATOM 2347 C CA . LEU A 1 295 ? 18.284 10.239 -25.946 1.00 87.50 295 LEU A CA 1
ATOM 2348 C C . LEU A 1 295 ? 17.288 11.384 -26.195 1.00 87.50 295 LEU A C 1
ATOM 2350 O O . LEU A 1 295 ? 16.086 11.204 -25.993 1.00 87.50 295 LEU A O 1
ATOM 2354 N N . LEU A 1 296 ? 17.773 12.533 -26.672 1.00 87.00 296 LEU A N 1
ATOM 2355 C CA . LEU A 1 296 ? 16.939 13.694 -26.991 1.00 87.00 296 LEU A CA 1
ATOM 2356 C C . LEU A 1 296 ? 15.952 13.396 -28.123 1.00 87.00 296 LEU A C 1
ATOM 2358 O O . LEU A 1 296 ? 14.790 13.778 -28.026 1.00 87.00 296 LEU A O 1
ATOM 2362 N N . SER A 1 297 ? 16.360 12.636 -29.145 1.00 85.88 297 SER A N 1
ATOM 2363 C CA . SER A 1 297 ? 15.468 12.280 -30.256 1.00 85.88 297 SER A CA 1
ATOM 2364 C C . SER A 1 297 ? 14.238 11.474 -29.815 1.00 85.88 297 SER A C 1
ATOM 2366 O O . SER A 1 297 ? 13.161 11.650 -30.387 1.00 85.88 297 SER A O 1
ATOM 2368 N N . PHE A 1 298 ? 14.370 10.635 -28.780 1.00 87.56 298 PHE A N 1
ATOM 2369 C CA . PHE A 1 298 ? 13.249 9.902 -28.179 1.00 87.56 298 PHE A CA 1
ATOM 2370 C C . PHE A 1 298 ? 12.437 10.809 -27.251 1.00 87.56 298 PHE A C 1
ATOM 2372 O O . PHE A 1 298 ? 11.208 10.792 -27.292 1.00 87.56 298 PHE A O 1
ATOM 2379 N N . TRP A 1 299 ? 13.116 11.620 -26.435 1.00 84.12 299 TRP A N 1
ATOM 2380 C CA . TRP A 1 299 ? 12.492 12.519 -25.463 1.00 84.12 299 TRP A CA 1
ATOM 2381 C C . TRP A 1 299 ? 11.609 13.584 -26.126 1.00 84.12 299 TRP A C 1
ATOM 2383 O O . TRP A 1 299 ? 10.434 13.712 -25.781 1.00 84.12 299 TRP A O 1
ATOM 2393 N N . ASP A 1 300 ? 12.137 14.298 -27.121 1.00 83.94 300 ASP A N 1
ATOM 2394 C CA . ASP A 1 300 ? 11.432 15.390 -27.799 1.00 83.94 300 ASP A CA 1
ATOM 2395 C C . ASP A 1 300 ? 10.186 14.881 -28.531 1.00 83.94 300 ASP A C 1
ATOM 2397 O O . ASP A 1 300 ? 9.129 15.512 -28.505 1.00 83.94 300 ASP A O 1
ATOM 2401 N N . ARG A 1 301 ? 10.277 13.699 -29.144 1.00 82.00 301 ARG A N 1
ATOM 2402 C CA . ARG A 1 301 ? 9.162 13.060 -29.858 1.00 82.00 301 ARG A CA 1
ATOM 2403 C C . ARG A 1 301 ? 8.111 12.472 -28.914 1.00 82.00 301 ARG A C 1
ATOM 2405 O O . ARG A 1 301 ? 6.927 12.541 -29.212 1.00 82.00 301 ARG A O 1
ATOM 2412 N N . LEU A 1 302 ? 8.520 11.944 -27.760 1.00 82.25 302 LEU A N 1
ATOM 2413 C CA . LEU A 1 302 ? 7.598 11.451 -26.735 1.00 82.25 302 LEU A CA 1
ATOM 2414 C C . LEU A 1 302 ? 6.838 12.598 -26.049 1.00 82.25 302 LEU A C 1
ATOM 2416 O O . LEU A 1 302 ? 5.664 12.455 -25.719 1.00 82.25 302 LEU A O 1
ATOM 2420 N N . ILE A 1 303 ? 7.482 13.744 -25.814 1.00 76.12 303 ILE A N 1
ATOM 2421 C CA . ILE A 1 303 ? 6.858 14.871 -25.101 1.00 76.12 303 ILE A CA 1
ATOM 2422 C C . ILE A 1 303 ? 6.031 15.766 -26.021 1.00 76.12 303 ILE A C 1
ATOM 2424 O O . ILE A 1 303 ? 5.021 16.289 -25.561 1.00 76.12 303 ILE A O 1
ATOM 2428 N N . SER A 1 304 ? 6.416 15.918 -27.290 1.00 69.56 304 SER A N 1
ATOM 2429 C CA . SER A 1 304 ? 5.720 16.799 -28.242 1.00 69.56 304 SER A CA 1
ATOM 2430 C C . SER A 1 304 ? 4.318 16.340 -28.647 1.00 69.56 304 SER A C 1
ATOM 2432 O O . SER A 1 304 ? 3.533 17.165 -29.111 1.00 69.56 304 SER A O 1
ATOM 2434 N N . GLU A 1 305 ? 3.982 15.063 -28.468 1.00 67.00 305 GLU A N 1
ATOM 2435 C CA . GLU A 1 305 ? 2.644 14.541 -28.749 1.00 67.00 305 GLU A CA 1
ATOM 2436 C C . GLU A 1 305 ? 1.799 14.535 -27.464 1.00 67.00 305 GLU A C 1
ATOM 2438 O O . GLU A 1 305 ? 2.151 13.888 -26.479 1.00 67.00 305 GLU A O 1
ATOM 2443 N N . ASP A 1 306 ? 0.672 15.255 -27.455 1.00 61.69 306 ASP A N 1
ATOM 2444 C CA . ASP A 1 306 ? -0.301 15.310 -26.339 1.00 61.69 306 ASP A CA 1
ATOM 2445 C C . ASP A 1 306 ? -1.163 14.033 -26.246 1.00 61.69 306 ASP A C 1
ATOM 2447 O O . ASP A 1 306 ? -2.321 14.046 -25.845 1.00 61.69 306 ASP A O 1
ATOM 2451 N N . SER A 1 307 ? -0.603 12.907 -26.676 1.00 64.25 307 SER A N 1
ATOM 2452 C CA . SER A 1 307 ? -1.338 11.697 -27.009 1.00 64.25 307 SER A CA 1
ATOM 2453 C C . SER A 1 307 ? -1.621 10.793 -25.812 1.00 64.25 307 SER A C 1
ATOM 2455 O O . SER A 1 307 ? -2.483 9.933 -25.941 1.00 64.25 307 SER A O 1
ATOM 2457 N N . ALA A 1 308 ? -0.903 10.933 -24.693 1.00 70.62 308 ALA A N 1
ATOM 2458 C CA . ALA A 1 308 ? -0.997 10.025 -23.550 1.00 70.62 308 ALA A CA 1
ATOM 2459 C C . ALA A 1 308 ? -0.664 10.690 -22.209 1.00 70.62 308 ALA A C 1
ATOM 2461 O O . ALA A 1 308 ? 0.226 11.544 -22.108 1.00 70.62 308 ALA A O 1
ATOM 2462 N N . ASN A 1 309 ? -1.317 10.201 -21.153 1.00 70.12 309 ASN A N 1
ATOM 2463 C CA . ASN A 1 309 ? -1.108 10.633 -19.769 1.00 70.12 309 ASN A CA 1
ATOM 2464 C C . ASN A 1 309 ? 0.143 10.010 -19.131 1.00 70.12 309 ASN A C 1
ATOM 2466 O O . ASN A 1 309 ? 0.719 10.575 -18.197 1.00 70.12 309 ASN A O 1
ATOM 2470 N N . VAL A 1 310 ? 0.562 8.837 -19.614 1.00 77.56 310 VAL A N 1
ATOM 2471 C CA . VAL A 1 310 ? 1.754 8.128 -19.144 1.00 77.56 310 VAL A CA 1
ATOM 2472 C C . VAL A 1 310 ? 2.694 7.903 -20.317 1.00 77.56 310 VAL A C 1
ATOM 2474 O O . VAL A 1 310 ? 2.303 7.395 -21.361 1.00 77.56 310 VAL A O 1
ATOM 2477 N N . LYS A 1 311 ? 3.961 8.266 -20.126 1.00 85.06 311 LYS A N 1
ATOM 2478 C CA . LYS A 1 311 ? 4.985 8.250 -21.170 1.00 85.06 311 LYS A CA 1
ATOM 2479 C C . LYS A 1 311 ? 6.201 7.475 -20.675 1.00 85.06 311 LYS A C 1
ATOM 2481 O O . LYS A 1 311 ? 6.761 7.801 -19.629 1.00 85.06 311 LYS A O 1
ATOM 2486 N N . VAL A 1 312 ? 6.594 6.436 -21.405 1.00 87.06 312 VAL A N 1
ATOM 2487 C CA . VAL A 1 312 ? 7.669 5.507 -21.036 1.00 87.06 312 VAL A CA 1
ATOM 2488 C C . VAL A 1 312 ? 8.679 5.423 -22.175 1.00 87.06 312 VAL A C 1
ATOM 2490 O O . VAL A 1 312 ? 8.304 5.304 -23.337 1.00 87.06 312 VAL A O 1
ATOM 2493 N N . ILE A 1 313 ? 9.971 5.439 -21.845 1.00 89.94 313 ILE A N 1
ATOM 2494 C CA . ILE A 1 313 ? 11.047 5.125 -22.794 1.00 89.94 313 ILE A CA 1
ATOM 2495 C C . ILE A 1 313 ? 11.691 3.811 -22.360 1.00 89.94 313 ILE A C 1
ATOM 2497 O O . ILE A 1 313 ? 12.156 3.689 -21.226 1.00 89.94 313 ILE A O 1
ATOM 2501 N N . ILE A 1 314 ? 11.744 2.841 -23.269 1.00 90.56 314 ILE A N 1
ATOM 2502 C CA . ILE A 1 314 ? 12.472 1.586 -23.095 1.00 90.56 314 ILE A CA 1
ATOM 2503 C C . ILE A 1 314 ? 13.643 1.584 -24.067 1.00 90.56 314 ILE A C 1
ATOM 2505 O O . ILE A 1 314 ? 13.462 1.486 -25.280 1.00 90.56 314 ILE A O 1
ATOM 2509 N N . LEU A 1 315 ? 14.852 1.673 -23.516 1.00 88.81 315 LEU A N 1
ATOM 2510 C CA . LEU A 1 315 ? 16.090 1.572 -24.280 1.00 88.81 315 LEU A CA 1
ATOM 2511 C C . LEU A 1 315 ? 16.761 0.243 -23.975 1.00 88.81 315 LEU A C 1
ATOM 2513 O O . LEU A 1 315 ? 17.147 -0.027 -22.837 1.00 88.81 315 LEU A O 1
ATOM 2517 N N . LEU A 1 316 ? 16.899 -0.587 -25.001 1.00 86.56 316 LEU A N 1
ATOM 2518 C CA . LEU A 1 316 ? 17.629 -1.841 -24.909 1.00 86.56 316 LEU A CA 1
ATOM 2519 C C . LEU A 1 316 ? 19.080 -1.578 -25.299 1.00 86.56 316 LEU A C 1
ATOM 2521 O O . LEU A 1 316 ? 19.386 -1.371 -26.473 1.00 86.56 316 LEU A O 1
ATOM 2525 N N . LEU A 1 317 ? 19.948 -1.542 -24.290 1.00 82.12 317 LEU A N 1
ATOM 2526 C CA . LEU A 1 317 ? 21.364 -1.235 -24.443 1.00 82.12 317 LEU A CA 1
ATOM 2527 C C . LEU A 1 317 ? 22.179 -2.516 -24.465 1.00 82.12 317 LEU A C 1
ATOM 2529 O O . LEU A 1 317 ? 22.129 -3.301 -23.515 1.00 82.12 317 LEU A O 1
ATOM 2533 N N . PHE A 1 318 ? 22.963 -2.702 -25.522 1.00 73.00 318 PHE A N 1
ATOM 2534 C CA . PHE A 1 318 ? 23.822 -3.866 -25.642 1.00 73.00 318 PHE A CA 1
ATOM 2535 C C . PHE A 1 318 ? 25.270 -3.457 -25.815 1.00 73.00 318 PHE A C 1
ATOM 2537 O O . PHE A 1 318 ? 25.710 -3.030 -26.879 1.00 73.00 318 PHE A O 1
ATOM 2544 N N . TYR A 1 319 ? 26.009 -3.651 -24.730 1.00 62.34 319 TYR A N 1
ATOM 2545 C CA . TYR A 1 319 ? 27.450 -3.523 -24.697 1.00 62.34 319 TYR A CA 1
ATOM 2546 C C . TYR A 1 319 ? 28.041 -4.919 -24.531 1.00 62.34 319 TYR A C 1
ATOM 2548 O O . TYR A 1 319 ? 27.793 -5.589 -23.524 1.00 62.34 319 TYR A O 1
ATOM 2556 N N . VAL A 1 320 ? 28.815 -5.384 -25.510 1.00 55.31 320 VAL A N 1
ATOM 2557 C CA . VAL A 1 320 ? 29.670 -6.547 -25.281 1.00 55.31 320 VAL A CA 1
ATOM 2558 C C . VAL A 1 320 ? 30.862 -6.028 -24.493 1.00 55.31 320 VAL A C 1
ATOM 2560 O O . VAL A 1 320 ? 31.665 -5.255 -25.008 1.00 55.31 320 VAL A O 1
ATOM 2563 N N . ALA A 1 321 ? 30.961 -6.409 -23.219 1.00 49.78 321 ALA A N 1
ATOM 2564 C CA . ALA A 1 321 ? 32.166 -6.165 -22.444 1.00 49.78 321 ALA A CA 1
ATOM 2565 C C . ALA A 1 321 ? 33.335 -6.840 -23.174 1.00 49.78 321 ALA A C 1
ATOM 2567 O O . ALA A 1 321 ? 33.451 -8.067 -23.180 1.00 49.78 321 ALA A O 1
ATOM 2568 N N . GLY A 1 322 ? 34.156 -6.035 -23.846 1.00 45.16 322 GLY A N 1
ATOM 2569 C CA . GLY A 1 322 ? 35.395 -6.499 -24.438 1.00 45.16 322 GLY A CA 1
ATOM 2570 C C . GLY A 1 322 ? 36.241 -7.148 -23.352 1.00 45.16 322 GLY A C 1
ATOM 2571 O O . GLY A 1 322 ? 36.556 -6.521 -22.343 1.00 45.16 322 GLY A O 1
ATOM 2572 N N . MET A 1 323 ? 36.584 -8.417 -23.564 1.00 41.84 323 MET A N 1
ATOM 2573 C CA . MET A 1 323 ? 37.740 -9.026 -22.926 1.00 41.84 323 MET A CA 1
ATOM 2574 C C . MET A 1 323 ? 38.970 -8.180 -23.264 1.00 41.84 323 MET A C 1
ATOM 2576 O O . MET A 1 323 ? 39.480 -8.268 -24.381 1.00 41.84 323 MET A O 1
ATOM 2580 N N . THR A 1 324 ? 39.444 -7.408 -22.294 1.00 36.47 324 THR A N 1
ATOM 2581 C CA . THR A 1 324 ? 40.859 -7.068 -22.107 1.00 36.47 324 THR A CA 1
ATOM 2582 C C . THR A 1 324 ? 41.136 -6.969 -20.625 1.00 36.47 324 THR A C 1
ATOM 2584 O O . THR A 1 324 ? 40.398 -6.198 -19.967 1.00 36.47 324 THR A O 1
#

Secondary structure (DSSP, 8-state):
-PPP--S-EEEEEEEE-STTS-HHHHHHHHHHHHHHHTTS-BSTTSEEEEEEEESSSEEEEE-TTS--SHHHHHHHHHH-----S---HHHHHHHHGGGGSGGGT--GGGT--EEEEEEESS--SS--HHHHHHHHHTTEEEEEEEESS--HHHHHHHHSSGGGEEEESSGGGHHHHHHHHHHHHH---S--S--S-EEEEEEEEE-S-TTSHHHHHHHHHHHHHHHHHHHHHTT-TTSSSS---TTTEEEEEEEE-SSSSEEEE--SEE--HHHHHHHHHHHTTS-----HHHHHHHHHHHHH----SEEEEEEEEE------

Organism: NCBI:txid35019

InterPro domains:
  IPR002035 von Willebrand factor, type A [PF00092] (10-175)
  IPR002035 von Willebrand factor, type A [PS50234] (10-185)
  IPR002035 von Willebrand factor, type A [SM00327] (8-186)
  IPR036465 von Willebrand factor A-like domain superfamily [G3DSA:3.40.50.410] (7-191)
  IPR036465 von Willebrand factor A-like domain superfamily [SSF53300] (4-187)
  IPR036465 von Willebrand factor A-like domain superfamily [SSF53300] (194-315)
  IPR050525 Extracellular Matrix Assembly and Organization [PTHR24020] (4-260)

Radius of gyration: 25.0 Å; chains: 1; bounding box: 66×32×66 Å